Protein AF-A0AA36HPC9-F1 (afdb_monomer_lite)

Secondary structure (DSSP, 8-state):
-GGGTTHHHHHHHHHHHHHHHHHHHHHHHHHHHHHHHHHHHH-TT--S--SSSS--SHHHHHHHHHHHHHHHHT---TT-B-SS-B-SS--HHHHHHHHHHHHHHHHHHHHHHHHHHTT---TTBHHHHHHHHHHHHSHHHHHHHHHHHHHHHHHHHHHHHHHHHHS-HHHHHHHHHHHHHHTHHHHHHHHHHHHHTS-----SS---SHHHHH-BB---HHHHHHS-HHHHHHHHHHHHHHHHTT--HHHHHHBSSGGGHHHHHHHT---GGGTSTTTSSSS--------------------------PPP------------

Sequence (324 aa):
MIAFEWLPLWIFWFGYNSLITSMTTYLMLWYVEIDLENKALLFPGIGDSLPRRGVDNLGEYVFCLQNDVNVASWSLDLNFRGICVEFDNYNVLGVANYSCLLLCFVLVFGSMLAVLLSRGADLRTGKYLAGKWDFERNSFYRCLVILLLMSPLSCMACAAYVSGTTLRTRAFVDLLQAFLYYGADSTLVTIASAYALLPSWHPRFDYHTDAFQHLRFRRTWYDVFCSSSIAFYQQLEEAILLAQSGSWQALRELLEEPNQAEELVRACEISDSLSTASSSATESTDAEAEASGSEAAAAMVPRSGQPLLWPRSASQVDSVASSR

Foldseek 3Di:
DLVQLCVLVVLLLVLLLVQLLVLVLLVLVVVVVVCVVVCVPPDPDPDDPPDLPDQDDPVSLSVQSSVQSSVLLCDPDQQRDGSNDTHHRHSPNVVLSVVLVVLSVCLSVVLVVLQVVLVPPDPQFLSSVVSNLVSLPDPVNLVSLVVQLVSLVVSVVVSCVVCVVPDDPVSSVVSVVCCVVPSVVSSCSNNVSSVVSNDSDDQQWDSVDPLSRGFGWPADPVCVNVPNVVNVSVQCSVCLVCVVVVNNVSVLNGTPHSVSSVVVNVRGPRPCVVVPVVPPPPDDDDDDDDDDDDDDDDDDDDPDDDPPPDDPPPPPPPPPDDDD

Organism: NCBI:txid2562239

pLDDT: mean 79.35, std 18.67, range [36.25, 98.0]

Structure (mmCIF, N/CA/C/O backbone):
data_AF-A0AA36HPC9-F1
#
_entry.id   AF-A0AA36HPC9-F1
#
loop_
_atom_site.group_PDB
_atom_site.id
_atom_site.type_symbol
_atom_site.label_atom_id
_atom_site.label_alt_id
_atom_site.label_comp_id
_atom_site.label_asym_id
_atom_site.label_entity_id
_atom_site.label_seq_id
_atom_site.pdbx_PDB_ins_code
_atom_site.Cartn_x
_atom_site.Cartn_y
_atom_site.Cartn_z
_atom_site.occupancy
_atom_site.B_iso_or_equiv
_atom_site.auth_seq_id
_atom_site.auth_comp_id
_atom_site.auth_asym_id
_atom_site.auth_atom_id
_atom_site.pdbx_PDB_model_num
ATOM 1 N N . MET A 1 1 ? -16.481 -0.977 0.800 1.00 53.75 1 MET A N 1
ATOM 2 C CA . MET A 1 1 ? -16.347 -0.838 2.266 1.00 53.75 1 MET A CA 1
ATOM 3 C C . MET A 1 1 ? -14.964 -1.269 2.717 1.00 53.75 1 MET A C 1
ATOM 5 O O . MET A 1 1 ? -14.198 -0.410 3.110 1.00 53.75 1 MET A O 1
ATOM 9 N N . ILE A 1 2 ? -14.591 -2.535 2.510 1.00 60.19 2 ILE A N 1
ATOM 10 C CA . ILE A 1 2 ? -13.237 -3.034 2.786 1.00 60.19 2 ILE A CA 1
ATOM 11 C C . ILE A 1 2 ? -12.162 -2.367 1.891 1.00 60.19 2 ILE A C 1
ATOM 13 O O . ILE A 1 2 ? -11.039 -2.163 2.319 1.00 60.19 2 ILE A O 1
ATOM 17 N N . ALA A 1 3 ? -12.514 -1.946 0.671 1.00 62.38 3 ALA A N 1
ATOM 18 C CA . ALA A 1 3 ? -11.571 -1.397 -0.312 1.00 62.38 3 ALA A CA 1
ATOM 19 C C . ALA A 1 3 ? -10.719 -0.189 0.151 1.00 62.38 3 ALA A C 1
ATOM 21 O O . ALA A 1 3 ? -9.617 -0.024 -0.360 1.00 62.38 3 ALA A O 1
ATOM 22 N N . PHE A 1 4 ? -11.196 0.634 1.093 1.00 71.38 4 PHE A N 1
ATOM 23 C CA . PHE A 1 4 ? -10.501 1.862 1.517 1.00 71.38 4 PHE A CA 1
ATOM 24 C C . PHE A 1 4 ? -9.473 1.643 2.620 1.00 71.38 4 PHE A C 1
ATOM 26 O O . PHE A 1 4 ? -8.484 2.363 2.683 1.00 71.38 4 PHE A O 1
ATOM 33 N N . GLU A 1 5 ? -9.657 0.619 3.448 1.00 76.06 5 GLU A N 1
ATOM 34 C CA . GLU A 1 5 ? -8.609 0.178 4.371 1.00 76.06 5 GLU A CA 1
ATOM 35 C C . GLU A 1 5 ? -7.346 -0.241 3.607 1.00 76.06 5 GLU A C 1
ATOM 37 O O . GLU A 1 5 ? -6.224 -0.053 4.067 1.00 76.06 5 GLU A O 1
ATOM 42 N N . TRP A 1 6 ? -7.549 -0.709 2.376 1.00 82.44 6 TRP A N 1
ATOM 43 C CA . TRP A 1 6 ? -6.507 -1.068 1.427 1.00 82.44 6 TRP A CA 1
ATOM 44 C C . TRP A 1 6 ? -6.066 0.092 0.540 1.00 82.44 6 TRP A C 1
ATOM 46 O O . TRP A 1 6 ? -5.334 -0.144 -0.414 1.00 82.44 6 TRP A O 1
ATOM 56 N N . LEU A 1 7 ? -6.476 1.336 0.822 1.00 84.94 7 LEU A N 1
ATOM 57 C CA . LEU A 1 7 ? -6.038 2.503 0.051 1.00 84.94 7 LEU A CA 1
ATOM 58 C C . LEU A 1 7 ? -4.503 2.586 -0.047 1.00 84.94 7 LEU A C 1
ATOM 60 O O . LEU A 1 7 ? -4.027 2.786 -1.162 1.00 84.94 7 LEU A O 1
ATOM 64 N N . PRO A 1 8 ? -3.711 2.348 1.022 1.00 83.56 8 PRO A N 1
ATOM 65 C CA . PRO A 1 8 ? -2.256 2.298 0.894 1.00 83.56 8 PRO A CA 1
ATOM 66 C C . PRO A 1 8 ? -1.772 1.210 -0.072 1.00 83.56 8 PRO A C 1
ATOM 68 O O . PRO A 1 8 ? -0.835 1.454 -0.820 1.00 83.56 8 PRO A O 1
ATOM 71 N N . LEU A 1 9 ? -2.425 0.040 -0.121 1.00 85.25 9 LEU A N 1
ATOM 72 C CA . LEU A 1 9 ? -2.091 -1.019 -1.084 1.00 85.25 9 LEU A CA 1
ATOM 73 C C . LEU A 1 9 ? -2.472 -0.641 -2.517 1.00 85.25 9 LEU A C 1
ATOM 75 O O . LEU A 1 9 ? -1.715 -0.934 -3.436 1.00 85.25 9 LEU A O 1
ATOM 79 N N . TRP A 1 10 ? -3.606 0.033 -2.722 1.00 87.50 10 TRP A N 1
ATOM 80 C CA . TRP A 1 10 ? -3.991 0.543 -4.040 1.00 87.50 10 TRP A CA 1
ATOM 81 C C . TRP A 1 10 ? -3.021 1.617 -4.528 1.00 87.50 10 TRP A C 1
ATOM 83 O O . TRP A 1 10 ? -2.526 1.515 -5.647 1.00 87.50 10 TRP A O 1
ATOM 93 N N . ILE A 1 11 ? -2.709 2.611 -3.688 1.00 88.88 11 ILE A N 1
ATOM 94 C CA . ILE A 1 11 ? -1.734 3.666 -4.003 1.00 88.88 11 ILE A CA 1
ATOM 95 C C . ILE A 1 11 ? -0.362 3.045 -4.275 1.00 88.88 11 ILE A C 1
ATOM 97 O O . ILE A 1 11 ? 0.273 3.392 -5.270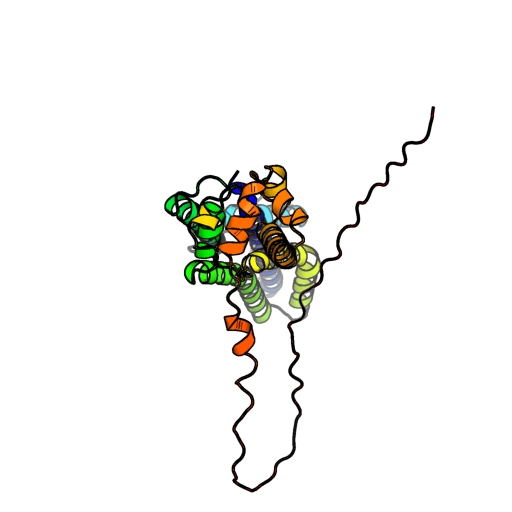 1.00 88.88 11 ILE A O 1
ATOM 101 N N . PHE A 1 12 ? 0.063 2.092 -3.441 1.00 92.25 12 PHE A N 1
ATOM 102 C CA . PHE A 1 12 ? 1.289 1.331 -3.653 1.00 92.25 12 PHE A CA 1
ATOM 103 C C . PHE A 1 12 ? 1.288 0.645 -5.020 1.00 92.25 12 PHE A C 1
ATOM 105 O O . PHE A 1 12 ? 2.236 0.802 -5.778 1.00 92.25 12 PHE A O 1
ATOM 112 N N . TRP A 1 13 ? 0.230 -0.093 -5.352 1.00 90.19 13 TRP A N 1
ATOM 113 C CA . TRP A 1 13 ? 0.172 -0.870 -6.584 1.00 90.19 13 TRP A CA 1
ATOM 114 C C . TRP A 1 13 ? 0.146 0.023 -7.835 1.00 90.19 13 TRP A C 1
ATOM 116 O O . TRP A 1 13 ? 0.901 -0.223 -8.777 1.00 90.19 13 TRP A O 1
ATOM 126 N N . PHE A 1 14 ? -0.640 1.106 -7.830 1.00 89.38 14 PHE A N 1
ATOM 127 C CA . PHE A 1 14 ? -0.629 2.093 -8.916 1.00 89.38 14 PHE A CA 1
ATOM 128 C C . PHE A 1 14 ? 0.743 2.760 -9.066 1.00 89.38 14 PHE A C 1
ATOM 130 O O . PHE A 1 14 ? 1.248 2.881 -10.184 1.00 89.38 14 PHE A O 1
ATOM 137 N N . GLY A 1 15 ? 1.366 3.151 -7.950 1.00 88.12 15 GLY A N 1
ATOM 138 C CA . GLY A 1 15 ? 2.711 3.719 -7.939 1.00 88.12 15 GLY A CA 1
ATOM 139 C C . GLY A 1 15 ? 3.764 2.736 -8.456 1.00 88.12 15 GLY A C 1
ATOM 140 O O . GLY A 1 15 ? 4.596 3.110 -9.279 1.00 88.12 15 GLY A O 1
ATOM 141 N N . TYR A 1 16 ? 3.680 1.465 -8.058 1.00 89.75 16 TYR A N 1
ATOM 142 C CA . TYR A 1 16 ? 4.574 0.400 -8.507 1.00 89.75 16 TYR A CA 1
ATOM 143 C C . TYR A 1 16 ? 4.442 0.140 -10.011 1.00 89.75 16 TYR A C 1
ATOM 145 O O . TYR A 1 16 ? 5.453 0.050 -10.707 1.00 89.75 16 TYR A O 1
ATOM 153 N N . ASN A 1 17 ? 3.214 0.069 -10.535 1.00 88.69 17 ASN A N 1
ATOM 154 C CA . ASN A 1 17 ? 2.990 -0.110 -11.970 1.00 88.69 17 ASN A CA 1
ATOM 155 C C . ASN A 1 17 ? 3.496 1.098 -12.783 1.00 88.69 17 ASN A C 1
ATOM 157 O O . ASN A 1 17 ? 4.118 0.927 -13.833 1.00 88.69 17 ASN A O 1
ATOM 161 N N . SER A 1 18 ? 3.287 2.321 -12.281 1.00 88.38 18 SER A N 1
ATOM 162 C CA . SER A 1 18 ? 3.854 3.537 -12.881 1.00 88.38 18 SER A CA 1
ATOM 163 C C . SER A 1 18 ? 5.388 3.493 -12.891 1.00 88.38 18 SER A C 1
ATOM 165 O O . SER A 1 18 ? 6.018 3.738 -13.925 1.00 88.38 18 SER A O 1
ATOM 167 N N . LEU A 1 19 ? 5.993 3.101 -11.763 1.00 87.06 19 LEU A N 1
ATOM 168 C CA . LEU A 1 19 ? 7.440 2.978 -11.596 1.00 87.06 19 LEU A CA 1
ATOM 169 C C . LEU A 1 19 ? 8.042 1.968 -12.575 1.00 87.06 19 LEU A C 1
ATOM 171 O O . LEU A 1 19 ? 8.999 2.299 -13.276 1.00 87.06 19 LEU A O 1
ATOM 175 N N . ILE A 1 20 ? 7.493 0.752 -12.638 1.00 88.12 20 ILE A N 1
ATOM 176 C CA . ILE A 1 20 ? 8.047 -0.311 -13.482 1.00 88.12 20 ILE A CA 1
ATOM 177 C C . ILE A 1 20 ? 7.906 0.036 -14.969 1.00 88.12 20 ILE A C 1
ATOM 179 O O . ILE A 1 20 ? 8.868 -0.094 -15.722 1.00 88.12 20 ILE A O 1
ATOM 183 N N . THR A 1 21 ? 6.755 0.584 -15.374 1.00 86.69 21 THR A N 1
ATOM 184 C CA . THR A 1 21 ? 6.498 1.010 -16.758 1.00 86.69 21 THR A CA 1
ATOM 185 C C . THR A 1 21 ? 7.449 2.132 -17.168 1.00 86.69 21 THR A C 1
ATOM 187 O O . THR A 1 21 ? 8.070 2.060 -18.231 1.00 86.69 21 THR A O 1
ATOM 190 N N . SER A 1 22 ? 7.624 3.142 -16.311 1.00 86.06 22 SER A N 1
ATOM 191 C CA . SER A 1 22 ? 8.524 4.269 -16.578 1.00 86.06 22 SER A CA 1
ATOM 192 C C . SER A 1 22 ? 9.976 3.806 -16.671 1.00 86.06 22 SER A C 1
ATOM 194 O O . SER A 1 22 ? 10.638 4.079 -17.670 1.00 86.06 22 SER A O 1
ATOM 196 N N . MET A 1 23 ? 10.461 3.041 -15.686 1.00 83.44 23 MET A N 1
ATOM 197 C CA . MET A 1 23 ? 11.838 2.531 -15.673 1.00 83.44 23 MET A CA 1
ATOM 198 C C . MET A 1 23 ? 12.150 1.667 -16.894 1.00 83.44 23 MET A C 1
ATOM 200 O O . MET A 1 23 ? 13.192 1.846 -17.523 1.00 83.44 23 MET A O 1
ATOM 204 N N . THR A 1 24 ? 11.250 0.756 -17.267 1.00 85.31 24 THR A N 1
ATOM 205 C CA . THR A 1 24 ? 11.452 -0.098 -18.442 1.00 85.31 24 THR A CA 1
ATOM 206 C C . THR A 1 24 ? 11.401 0.696 -19.739 1.00 85.31 24 THR A C 1
ATOM 208 O O . THR A 1 24 ? 12.229 0.454 -20.613 1.00 85.31 24 THR A O 1
ATOM 211 N N . THR A 1 25 ? 10.505 1.680 -19.852 1.00 84.56 25 THR A N 1
ATOM 212 C CA . THR A 1 25 ? 10.482 2.597 -21.002 1.00 84.56 25 THR A CA 1
ATOM 213 C C . THR A 1 25 ? 11.820 3.325 -21.135 1.00 84.56 25 THR A C 1
ATOM 215 O O . THR A 1 25 ? 12.393 3.337 -22.221 1.00 84.56 25 THR A O 1
ATOM 218 N N . TYR A 1 26 ? 12.357 3.883 -20.043 1.00 80.94 26 TYR A N 1
ATOM 219 C CA . TYR A 1 26 ? 13.646 4.582 -20.068 1.00 80.94 26 TYR A CA 1
ATOM 220 C C . TYR A 1 26 ? 14.806 3.661 -20.450 1.00 80.94 26 TYR A C 1
ATOM 222 O O . TYR A 1 26 ? 15.613 4.028 -21.303 1.00 80.94 26 TYR A O 1
ATOM 230 N N . LEU A 1 27 ? 14.868 2.455 -19.877 1.00 78.25 27 LEU A N 1
ATOM 231 C CA . LEU A 1 27 ? 15.878 1.461 -20.249 1.00 78.25 27 LEU A CA 1
ATOM 232 C C . LEU A 1 27 ? 15.782 1.103 -21.740 1.00 78.25 27 LEU A C 1
ATOM 234 O O . LEU A 1 27 ? 16.804 1.043 -22.416 1.00 78.25 27 LEU A O 1
ATOM 238 N N . MET A 1 28 ? 14.571 0.913 -22.271 1.00 79.75 28 MET A N 1
ATOM 239 C CA . MET A 1 28 ? 14.352 0.556 -23.677 1.00 79.75 28 MET A CA 1
ATOM 240 C C . MET A 1 28 ? 14.681 1.695 -24.649 1.00 79.75 28 MET A C 1
ATOM 242 O O . MET A 1 28 ? 15.358 1.447 -25.646 1.00 79.75 28 MET A O 1
ATOM 246 N N . LEU A 1 29 ? 14.264 2.938 -24.360 1.00 75.44 29 LEU A N 1
ATOM 247 C CA . LEU A 1 29 ? 14.664 4.115 -25.151 1.00 75.44 29 LEU A CA 1
ATOM 248 C C . LEU A 1 29 ? 16.185 4.200 -25.252 1.00 75.44 29 LEU A C 1
ATOM 250 O O . LEU A 1 29 ? 16.728 4.459 -26.323 1.00 75.44 29 LEU A O 1
ATOM 254 N N . TRP A 1 30 ? 16.859 3.914 -24.142 1.00 69.31 30 TRP A N 1
ATOM 255 C CA . TRP A 1 30 ? 18.301 3.979 -24.085 1.00 69.31 30 TRP A CA 1
ATOM 256 C C . TRP A 1 30 ? 18.991 2.844 -24.858 1.00 69.31 30 TRP A C 1
ATOM 258 O O . TRP A 1 30 ? 19.930 3.086 -25.618 1.00 69.31 30 TRP A O 1
ATOM 268 N N . TYR A 1 31 ? 18.536 1.596 -24.700 1.00 68.50 31 TYR A N 1
ATOM 269 C CA . TYR A 1 31 ? 19.085 0.463 -25.457 1.00 68.50 31 TYR A CA 1
ATOM 270 C C . TYR A 1 31 ? 19.019 0.700 -26.971 1.00 68.50 31 TYR A C 1
ATOM 272 O O . TYR A 1 31 ? 19.945 0.330 -27.694 1.00 68.50 31 TYR A O 1
ATOM 280 N N . VAL A 1 32 ? 17.957 1.359 -27.436 1.00 67.81 32 VAL A N 1
ATOM 281 C CA . VAL A 1 32 ? 17.774 1.726 -28.845 1.00 67.81 32 VAL A CA 1
ATOM 282 C C . VAL A 1 32 ? 18.792 2.785 -29.283 1.00 67.81 32 VAL A C 1
ATOM 284 O O . VAL A 1 32 ? 19.351 2.669 -30.371 1.00 67.81 32 VAL A O 1
ATOM 287 N N . GLU A 1 33 ? 19.101 3.772 -28.439 1.00 60.53 33 GLU A N 1
ATOM 288 C CA . GLU A 1 33 ? 20.122 4.791 -28.726 1.00 60.53 33 GLU A CA 1
ATOM 289 C C . GLU A 1 33 ? 21.540 4.194 -28.825 1.00 60.53 33 GLU A C 1
ATOM 291 O O . GLU A 1 33 ? 22.271 4.507 -29.768 1.00 60.53 33 GLU A O 1
ATOM 296 N N . ILE A 1 34 ? 21.908 3.260 -27.932 1.00 54.81 34 ILE A N 1
ATOM 297 C CA . ILE A 1 34 ? 23.197 2.534 -28.006 1.00 54.81 34 ILE A CA 1
ATOM 298 C C . ILE A 1 34 ? 23.326 1.770 -29.327 1.00 54.81 34 ILE A C 1
ATOM 300 O O . ILE A 1 34 ? 24.401 1.746 -29.936 1.00 54.81 34 ILE A O 1
ATOM 304 N N . ASP A 1 35 ? 22.255 1.099 -29.750 1.00 55.91 35 ASP A N 1
ATOM 305 C CA . ASP A 1 35 ? 22.266 0.298 -30.972 1.00 55.91 35 ASP A C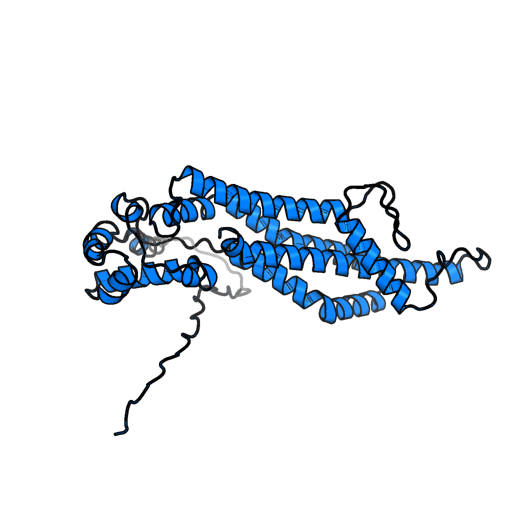A 1
ATOM 306 C C . ASP A 1 35 ? 22.362 1.195 -32.218 1.00 55.91 35 ASP A C 1
ATOM 308 O O . ASP A 1 35 ? 23.062 0.852 -33.168 1.00 55.91 35 ASP A O 1
ATOM 312 N N . LEU A 1 36 ? 21.766 2.391 -32.192 1.00 54.81 36 LEU A N 1
ATOM 313 C CA . LEU A 1 36 ? 21.902 3.386 -33.262 1.00 54.81 36 LEU A CA 1
ATOM 314 C C . LEU A 1 36 ? 23.324 3.971 -33.350 1.00 54.81 36 LEU A C 1
ATOM 316 O O . LEU A 1 36 ? 23.871 4.045 -34.454 1.00 54.81 36 LEU A O 1
ATOM 320 N N . GLU A 1 37 ? 23.959 4.323 -32.223 1.00 53.16 37 GLU A N 1
ATOM 321 C CA . GLU A 1 37 ? 25.353 4.808 -32.218 1.00 53.16 37 GLU A CA 1
ATOM 322 C C . GLU A 1 37 ? 26.342 3.734 -32.707 1.00 53.16 37 GLU A C 1
ATOM 324 O O . GLU A 1 37 ? 27.260 4.034 -33.476 1.00 53.16 37 GLU A O 1
ATOM 329 N N . ASN A 1 38 ? 26.160 2.473 -32.299 1.00 51.16 38 ASN A N 1
ATOM 330 C CA . ASN A 1 38 ? 27.069 1.386 -32.678 1.00 51.16 38 ASN A CA 1
ATOM 331 C C . ASN A 1 38 ? 26.811 0.846 -34.095 1.00 51.16 38 ASN A C 1
ATOM 333 O O . ASN A 1 38 ? 27.769 0.504 -34.798 1.00 51.16 38 ASN A O 1
ATOM 337 N N . LYS A 1 39 ? 25.557 0.810 -34.568 1.00 44.00 39 LYS A N 1
ATOM 338 C CA . LYS A 1 39 ? 25.245 0.419 -35.956 1.00 44.00 39 LYS A CA 1
ATOM 339 C C . LYS A 1 39 ? 25.752 1.433 -36.977 1.00 44.00 39 LYS A C 1
ATOM 341 O O . LYS A 1 39 ? 26.187 1.014 -38.049 1.00 44.00 39 LYS A O 1
ATOM 346 N N . ALA A 1 40 ? 25.799 2.723 -36.634 1.00 46.88 40 ALA A N 1
ATOM 347 C CA . ALA A 1 40 ? 26.360 3.758 -37.506 1.00 46.88 40 ALA A CA 1
ATOM 348 C C . ALA A 1 40 ? 27.870 3.584 -37.778 1.00 46.88 40 ALA A C 1
ATOM 350 O O . ALA A 1 40 ? 28.368 4.055 -38.800 1.00 46.88 40 ALA A O 1
ATOM 351 N N . LEU A 1 41 ? 28.598 2.887 -36.898 1.00 43.28 41 LEU A N 1
ATOM 352 C CA . LEU A 1 41 ? 30.047 2.681 -37.009 1.00 43.28 41 LEU A CA 1
ATOM 353 C C . LEU A 1 41 ? 30.451 1.300 -37.544 1.00 43.28 41 LEU A C 1
ATOM 355 O O . LEU A 1 41 ? 31.526 1.178 -38.129 1.00 43.28 41 LEU A O 1
ATOM 359 N N . LEU A 1 42 ? 29.621 0.266 -37.368 1.00 36.97 42 LEU A N 1
ATOM 360 C CA . LEU A 1 42 ? 29.981 -1.116 -37.720 1.00 36.97 42 LEU A CA 1
ATOM 361 C C . LEU A 1 42 ? 29.352 -1.638 -39.018 1.00 36.97 42 LEU A C 1
ATOM 363 O O . LEU A 1 42 ? 29.880 -2.595 -39.582 1.00 36.97 42 LEU A O 1
ATOM 367 N N . PHE A 1 43 ? 28.285 -1.018 -39.535 1.00 36.25 43 PHE A N 1
ATOM 368 C CA . PHE A 1 43 ? 27.616 -1.502 -40.747 1.00 36.25 43 PHE A CA 1
ATOM 369 C C . PHE A 1 43 ? 27.133 -0.364 -41.662 1.00 36.25 43 PHE A C 1
ATOM 371 O O . PHE A 1 43 ? 25.936 -0.068 -41.701 1.00 36.25 43 PHE A O 1
ATOM 378 N N . PRO A 1 44 ? 28.025 0.245 -42.467 1.00 41.09 44 PRO A N 1
ATOM 379 C CA . PRO A 1 44 ? 27.622 1.147 -43.540 1.00 41.09 44 PRO A CA 1
ATOM 380 C C . PRO A 1 44 ? 26.969 0.322 -44.663 1.00 41.09 44 PRO A C 1
ATOM 382 O O . PRO A 1 44 ? 27.630 -0.067 -45.622 1.00 41.09 44 PRO A O 1
ATOM 385 N N . GLY A 1 45 ? 25.685 -0.022 -44.519 1.00 41.94 45 GLY A N 1
ATOM 386 C CA . GLY A 1 45 ? 24.933 -0.735 -45.560 1.00 41.94 45 GLY A CA 1
ATOM 387 C C . GLY A 1 45 ? 23.918 -1.788 -45.108 1.00 41.94 45 GLY A C 1
ATOM 388 O O . GLY A 1 45 ? 23.350 -2.450 -45.974 1.00 41.94 45 GLY A O 1
ATOM 389 N N . ILE A 1 46 ? 23.647 -1.965 -43.809 1.00 40.88 46 ILE A N 1
ATOM 390 C CA . ILE A 1 46 ? 22.470 -2.749 -43.392 1.00 40.88 46 ILE A CA 1
ATOM 391 C C . ILE A 1 46 ? 21.249 -1.829 -43.470 1.00 40.88 46 ILE A C 1
ATOM 393 O O . ILE A 1 46 ? 21.100 -0.906 -42.674 1.00 40.88 46 ILE A O 1
ATOM 397 N N . GLY A 1 47 ? 20.448 -2.051 -44.511 1.00 42.28 47 GLY A N 1
ATOM 398 C CA . GLY A 1 47 ? 19.375 -1.173 -44.952 1.00 42.28 47 GLY A CA 1
ATOM 399 C C . GLY A 1 47 ? 18.115 -1.156 -44.087 1.00 42.28 47 GLY A C 1
ATOM 400 O O . GLY A 1 47 ? 17.810 -2.108 -43.374 1.00 42.28 47 GLY A O 1
ATOM 401 N N . ASP A 1 48 ? 17.401 -0.037 -44.215 1.00 44.69 48 ASP A N 1
ATOM 402 C CA . ASP A 1 48 ? 15.950 0.179 -44.352 1.00 44.69 48 ASP A CA 1
ATOM 403 C C . ASP A 1 48 ? 14.935 -0.561 -43.464 1.00 44.69 48 ASP A C 1
ATOM 405 O O . ASP A 1 48 ? 13.733 -0.355 -43.623 1.00 44.69 48 ASP A O 1
ATOM 409 N N . SER A 1 49 ? 15.342 -1.362 -42.482 1.00 46.16 49 SER A N 1
ATOM 410 C CA . SER A 1 49 ? 14.409 -1.955 -41.517 1.00 46.16 49 SER A CA 1
ATOM 411 C C . SER A 1 49 ? 14.339 -1.173 -40.204 1.00 46.16 49 SER A C 1
ATOM 413 O O . SER A 1 49 ? 14.271 -1.771 -39.132 1.00 46.16 49 SER A O 1
ATOM 415 N N . LEU A 1 50 ? 14.344 0.157 -40.288 1.00 46.81 50 LEU A N 1
ATOM 416 C CA . LEU A 1 50 ? 13.782 1.069 -39.288 1.00 46.81 50 LEU A CA 1
ATOM 417 C C . LEU A 1 50 ? 13.156 2.248 -40.056 1.00 46.81 50 LEU A C 1
ATOM 419 O O . LEU A 1 50 ? 13.846 2.817 -40.900 1.00 46.81 50 LEU A O 1
ATOM 423 N N . PRO A 1 51 ? 11.882 2.617 -39.820 1.00 47.22 51 PRO A N 1
ATOM 424 C CA . PRO A 1 51 ? 11.023 2.252 -38.695 1.00 47.22 51 PRO A CA 1
ATOM 425 C C . PRO A 1 51 ? 10.039 1.113 -39.027 1.00 47.22 51 PRO A C 1
ATOM 427 O O . PRO A 1 51 ? 9.598 0.943 -40.166 1.00 47.22 51 PRO A O 1
ATOM 430 N N . ARG A 1 52 ? 9.625 0.346 -38.008 1.00 55.81 52 ARG A N 1
ATOM 431 C CA . ARG A 1 52 ? 8.401 -0.470 -38.084 1.00 55.81 52 ARG A CA 1
ATOM 432 C C . ARG A 1 52 ? 7.226 0.495 -38.345 1.00 55.81 52 ARG A C 1
ATOM 434 O O . ARG A 1 52 ? 6.799 1.184 -37.435 1.00 55.81 52 ARG A O 1
ATOM 441 N N . ARG A 1 53 ? 6.816 0.599 -39.619 1.00 54.88 53 ARG A N 1
ATOM 442 C CA . ARG A 1 53 ? 5.689 1.362 -40.212 1.00 54.88 53 ARG A CA 1
ATOM 443 C C . ARG A 1 53 ? 4.984 2.389 -39.300 1.00 54.88 53 ARG A C 1
ATOM 445 O O . ARG A 1 53 ? 4.162 2.002 -38.478 1.00 54.88 53 ARG A O 1
ATOM 452 N N . GLY A 1 54 ? 5.157 3.680 -39.605 1.00 59.69 54 GLY A N 1
ATOM 453 C CA . GLY A 1 54 ? 4.217 4.742 -39.206 1.00 59.69 54 GLY A CA 1
ATOM 454 C C . GLY A 1 54 ? 4.572 5.541 -37.952 1.00 59.69 54 GLY A C 1
ATOM 455 O O . GLY A 1 54 ? 3.664 6.062 -37.315 1.00 59.69 54 GLY A O 1
ATOM 456 N N . VAL A 1 55 ? 5.855 5.618 -37.590 1.00 61.12 55 VAL A N 1
ATOM 457 C CA . VAL A 1 55 ? 6.351 6.481 -36.510 1.00 61.12 55 VAL A CA 1
ATOM 458 C C . VAL A 1 55 ? 7.332 7.471 -37.124 1.00 61.12 55 VAL A C 1
ATOM 460 O O . VAL A 1 55 ? 8.460 7.094 -37.451 1.00 61.12 55 VAL A O 1
ATOM 463 N N . ASP A 1 56 ? 6.891 8.713 -37.303 1.00 70.31 56 ASP A N 1
ATOM 464 C CA . ASP A 1 56 ? 7.640 9.729 -38.053 1.00 70.31 56 ASP A CA 1
ATOM 465 C C . ASP A 1 56 ? 8.391 10.695 -37.118 1.00 70.31 56 ASP A C 1
ATOM 467 O O . ASP A 1 56 ? 9.355 11.342 -37.527 1.00 70.31 56 ASP A O 1
ATOM 471 N N . ASN A 1 57 ? 7.991 10.762 -35.840 1.00 78.12 57 ASN A N 1
ATOM 472 C CA . ASN A 1 57 ? 8.554 11.677 -34.843 1.00 78.12 57 ASN A CA 1
ATOM 473 C C . ASN A 1 57 ? 8.986 10.963 -33.548 1.00 78.12 57 ASN A C 1
ATOM 475 O O . ASN A 1 57 ? 8.357 10.002 -33.107 1.00 78.12 57 ASN A O 1
ATOM 479 N N . LEU A 1 58 ? 10.005 11.500 -32.859 1.00 72.88 58 LEU A N 1
ATOM 480 C CA . LEU A 1 58 ? 10.495 10.971 -31.570 1.00 72.88 58 LEU A CA 1
ATOM 481 C C . LEU A 1 58 ? 9.379 10.859 -30.517 1.00 72.88 58 LEU A C 1
ATOM 483 O O . LEU A 1 58 ? 9.335 9.894 -29.761 1.00 72.88 58 LEU A O 1
ATOM 487 N N . GLY A 1 59 ? 8.455 11.823 -30.485 1.00 77.62 59 GLY A N 1
ATOM 488 C CA . GLY A 1 59 ? 7.315 11.789 -29.567 1.00 77.62 59 GLY A CA 1
ATOM 489 C C . GLY A 1 59 ? 6.370 10.611 -29.822 1.00 77.62 59 GLY A C 1
ATOM 490 O O . GLY A 1 59 ? 5.930 9.968 -28.873 1.00 77.62 59 GLY A O 1
ATOM 491 N N . GLU A 1 60 ? 6.106 10.283 -31.090 1.00 79.62 60 GLU A N 1
ATOM 492 C CA . GLU A 1 60 ? 5.285 9.123 -31.469 1.00 79.62 60 GLU A CA 1
ATOM 493 C C . GLU A 1 60 ? 5.978 7.814 -31.092 1.00 79.62 60 GLU A C 1
ATOM 495 O O . GLU A 1 60 ? 5.325 6.884 -30.619 1.00 79.62 60 GLU A O 1
ATOM 500 N N . TYR A 1 61 ? 7.307 7.761 -31.226 1.00 80.56 61 TYR A N 1
ATOM 501 C CA . TYR A 1 61 ? 8.092 6.600 -30.820 1.00 80.56 61 TYR A CA 1
ATOM 502 C C . TYR A 1 61 ? 8.037 6.373 -29.310 1.00 80.56 61 TYR A C 1
ATOM 504 O O . TYR A 1 61 ? 7.729 5.269 -28.864 1.00 80.56 61 TYR A O 1
ATOM 512 N N . VAL A 1 62 ? 8.277 7.425 -28.519 1.00 83.19 62 VAL A N 1
ATOM 513 C CA . VAL A 1 62 ? 8.202 7.361 -27.051 1.00 83.19 62 VAL A CA 1
ATOM 514 C C . VAL A 1 62 ? 6.805 6.935 -26.606 1.00 83.19 62 VAL A C 1
ATOM 516 O O . VAL A 1 62 ? 6.684 6.059 -25.753 1.00 83.19 62 VAL A O 1
ATOM 519 N N . PHE A 1 63 ? 5.757 7.496 -27.213 1.00 87.19 63 PHE A N 1
ATOM 520 C CA . PHE A 1 63 ? 4.378 7.125 -26.903 1.00 87.19 63 PHE A CA 1
ATOM 521 C C . PHE A 1 63 ? 4.076 5.661 -27.256 1.00 87.19 63 PHE A C 1
ATOM 523 O O . PHE A 1 63 ? 3.510 4.938 -26.437 1.00 87.19 63 PHE A O 1
ATOM 530 N N . CYS A 1 64 ? 4.485 5.201 -28.442 1.00 90.06 64 CYS A N 1
ATOM 531 C CA . CYS A 1 64 ? 4.323 3.808 -28.863 1.00 90.06 64 CYS A CA 1
ATOM 532 C C . CYS A 1 64 ? 5.039 2.846 -27.909 1.00 90.06 64 CYS A C 1
ATOM 534 O O . CYS A 1 64 ? 4.456 1.858 -27.466 1.00 90.06 64 CYS A O 1
ATOM 536 N N . LEU A 1 65 ? 6.278 3.173 -27.537 1.00 88.25 65 LEU A N 1
ATOM 537 C CA . LEU A 1 65 ? 7.062 2.391 -26.594 1.00 88.25 65 LEU A CA 1
ATOM 538 C C . LEU A 1 65 ? 6.389 2.337 -25.216 1.00 88.25 65 LEU A C 1
ATOM 540 O O . LEU A 1 65 ? 6.214 1.250 -24.677 1.00 88.25 65 LEU A O 1
ATOM 544 N N . GLN A 1 66 ? 5.964 3.478 -24.666 1.00 89.69 66 GLN A N 1
ATOM 545 C CA . GLN A 1 66 ? 5.252 3.536 -23.383 1.00 89.69 66 GLN A CA 1
ATOM 546 C C . GLN A 1 66 ? 3.970 2.704 -23.404 1.00 89.69 66 GLN A C 1
ATOM 548 O O . GLN A 1 66 ? 3.697 1.966 -22.457 1.00 89.69 66 GLN A O 1
ATOM 553 N N . ASN A 1 67 ? 3.193 2.806 -24.485 1.00 93.56 67 ASN A N 1
ATOM 554 C CA . ASN A 1 67 ? 1.964 2.045 -24.641 1.00 93.56 67 ASN A CA 1
ATOM 555 C C . ASN A 1 67 ? 2.245 0.539 -24.688 1.00 93.56 67 ASN A C 1
ATOM 557 O O . ASN A 1 67 ? 1.624 -0.212 -23.942 1.00 93.56 67 ASN A O 1
ATOM 561 N N . ASP A 1 68 ? 3.204 0.097 -25.500 1.00 93.69 68 ASP A N 1
ATOM 562 C CA . ASP A 1 68 ? 3.538 -1.322 -25.626 1.00 93.69 68 ASP A CA 1
ATOM 563 C C . ASP A 1 68 ? 4.167 -1.896 -24.354 1.00 93.69 68 ASP A C 1
ATOM 565 O O . ASP A 1 68 ? 3.827 -3.011 -23.971 1.00 93.69 68 ASP A O 1
ATOM 569 N N . VAL A 1 69 ? 5.031 -1.141 -23.664 1.00 91.81 69 VAL A N 1
ATOM 570 C CA . VAL A 1 69 ? 5.580 -1.524 -22.350 1.00 91.81 69 VAL A CA 1
ATOM 571 C C . VAL A 1 69 ? 4.452 -1.661 -21.329 1.00 91.81 69 VAL A C 1
ATOM 573 O O . VAL A 1 69 ? 4.408 -2.649 -20.599 1.00 91.81 69 VAL A O 1
ATOM 576 N N . ASN A 1 70 ? 3.509 -0.718 -21.297 1.00 93.00 70 ASN A N 1
ATOM 577 C CA . ASN A 1 70 ? 2.345 -0.822 -20.423 1.00 93.00 70 ASN A CA 1
ATOM 578 C C . ASN A 1 70 ? 1.489 -2.047 -20.788 1.00 93.00 70 ASN A C 1
ATOM 580 O O . ASN A 1 70 ? 1.154 -2.834 -19.917 1.00 93.00 70 ASN A O 1
ATOM 584 N N . VAL A 1 71 ? 1.175 -2.290 -22.062 1.00 94.38 71 VAL A N 1
ATOM 585 C CA . VAL A 1 71 ? 0.412 -3.491 -22.457 1.00 94.38 71 VAL A CA 1
ATOM 586 C C . VAL A 1 71 ? 1.176 -4.775 -22.105 1.00 94.38 71 VAL A C 1
ATOM 588 O O . VAL A 1 71 ? 0.573 -5.730 -21.614 1.00 94.38 71 VAL A O 1
ATOM 591 N N . ALA A 1 72 ? 2.499 -4.797 -22.283 1.00 92.06 72 ALA A N 1
ATOM 592 C CA . ALA A 1 72 ? 3.343 -5.925 -21.907 1.00 92.06 72 ALA A CA 1
ATOM 593 C C . ALA A 1 72 ? 3.331 -6.186 -20.394 1.00 92.06 72 ALA A C 1
ATOM 595 O O . ALA A 1 72 ? 3.304 -7.349 -19.990 1.00 92.06 72 ALA A O 1
ATOM 596 N N . SER A 1 73 ? 3.296 -5.145 -19.550 1.00 92.25 73 SER A N 1
ATOM 597 C CA . SER A 1 73 ? 3.213 -5.305 -18.087 1.00 92.25 73 SER A CA 1
ATOM 598 C C . SER A 1 73 ? 1.899 -5.955 -17.640 1.00 92.25 73 SER A C 1
ATOM 600 O O . SER A 1 73 ? 1.836 -6.572 -16.574 1.00 92.25 73 SER A O 1
ATOM 602 N N . TRP A 1 74 ? 0.866 -5.867 -18.476 1.00 92.38 74 TRP A N 1
ATOM 603 C CA . TRP A 1 74 ? -0.446 -6.485 -18.292 1.00 92.38 74 TRP A CA 1
ATOM 604 C C . TRP A 1 74 ? -0.634 -7.797 -19.059 1.00 92.38 74 TRP A C 1
ATOM 606 O O . TRP A 1 74 ? -1.718 -8.378 -19.020 1.00 92.38 74 TRP A O 1
ATOM 616 N N . SER A 1 75 ? 0.391 -8.273 -19.763 1.00 93.56 75 SER A N 1
ATOM 617 C CA . SER A 1 75 ? 0.326 -9.512 -20.532 1.00 93.56 75 SER A CA 1
ATOM 618 C C . SER A 1 75 ? 0.978 -10.669 -19.776 1.00 93.56 75 SER A C 1
ATOM 620 O O . SER A 1 75 ? 2.077 -10.540 -19.240 1.00 93.56 75 SER A O 1
ATOM 622 N N . LEU A 1 76 ? 0.314 -11.829 -19.775 1.00 91.06 76 LEU A N 1
ATOM 623 C CA . LEU A 1 76 ? 0.901 -13.108 -19.349 1.00 91.06 76 LEU A CA 1
ATOM 624 C C . LEU A 1 76 ? 1.622 -13.834 -20.495 1.00 91.06 76 LEU A C 1
ATOM 626 O O . LEU A 1 76 ? 2.202 -14.897 -20.275 1.00 91.06 76 LEU A O 1
ATOM 630 N N . ASP A 1 77 ? 1.575 -13.288 -21.713 1.00 92.88 77 ASP A N 1
ATOM 631 C CA . ASP A 1 77 ? 2.305 -13.851 -22.841 1.00 92.88 77 ASP A CA 1
ATOM 632 C C . ASP A 1 77 ? 3.809 -13.627 -22.645 1.00 92.88 77 ASP A C 1
ATOM 634 O O . ASP A 1 77 ? 4.284 -12.490 -22.552 1.00 92.88 77 ASP A O 1
ATOM 638 N N . LEU A 1 78 ? 4.552 -14.733 -22.567 1.00 89.56 78 LEU A N 1
ATOM 639 C CA . LEU A 1 78 ? 6.010 -14.720 -22.473 1.00 89.56 78 LEU A CA 1
ATOM 640 C C . LEU A 1 78 ? 6.661 -14.266 -23.785 1.00 89.56 78 LEU A C 1
ATOM 642 O O . LEU A 1 78 ? 7.797 -13.799 -23.748 1.00 89.56 78 LEU A O 1
ATOM 646 N N . ASN A 1 79 ? 5.943 -14.388 -24.906 1.00 93.12 79 ASN A N 1
ATOM 647 C CA . ASN A 1 79 ? 6.375 -14.009 -26.250 1.00 93.12 79 ASN A CA 1
ATOM 648 C C . ASN A 1 79 ? 5.620 -12.763 -26.745 1.00 93.12 79 ASN A C 1
ATOM 650 O O . ASN A 1 79 ? 5.055 -12.753 -27.841 1.00 93.12 79 ASN A O 1
ATOM 654 N N . PHE A 1 80 ? 5.541 -11.725 -25.910 1.00 91.38 80 PHE A N 1
ATOM 655 C CA . PHE A 1 80 ? 4.781 -10.519 -26.227 1.00 91.38 80 PHE A CA 1
ATOM 656 C C . PHE A 1 80 ? 5.336 -9.805 -27.470 1.00 91.38 80 PHE A C 1
ATOM 658 O O . PHE A 1 80 ? 6.513 -9.447 -27.524 1.00 91.38 80 PHE A O 1
ATOM 665 N N . ARG A 1 81 ? 4.458 -9.536 -28.442 1.00 94.19 81 ARG A N 1
ATOM 666 C CA . ARG A 1 81 ? 4.774 -8.827 -29.691 1.00 94.19 81 ARG A CA 1
ATOM 667 C C . ARG A 1 81 ? 3.919 -7.576 -29.844 1.00 94.19 81 ARG A C 1
ATOM 669 O O . ARG A 1 81 ? 2.784 -7.645 -30.313 1.00 94.19 81 ARG A O 1
ATOM 676 N N . GLY A 1 82 ? 4.483 -6.442 -29.453 1.00 90.81 82 GLY A N 1
ATOM 677 C CA . GLY A 1 82 ? 3.963 -5.110 -29.734 1.00 90.81 82 GLY A CA 1
ATOM 678 C C . GLY A 1 82 ? 4.447 -4.560 -31.078 1.00 90.81 82 GLY A C 1
ATOM 679 O O . GLY A 1 82 ? 5.167 -5.212 -31.842 1.00 90.81 82 GLY A O 1
ATOM 680 N N . ILE A 1 83 ? 4.050 -3.325 -31.364 1.00 90.31 83 ILE A N 1
ATOM 681 C CA . ILE A 1 83 ? 4.498 -2.564 -32.534 1.00 90.31 83 ILE A CA 1
ATOM 682 C C . ILE A 1 83 ? 5.963 -2.144 -32.337 1.00 90.31 83 ILE A C 1
ATOM 684 O O . ILE A 1 83 ? 6.806 -2.384 -33.206 1.00 90.31 83 ILE A O 1
ATOM 688 N N . CYS A 1 84 ? 6.270 -1.571 -31.175 1.00 86.38 84 CYS A N 1
ATOM 689 C CA . CYS A 1 84 ? 7.560 -0.999 -30.806 1.00 86.38 84 CYS A CA 1
ATOM 690 C C . CYS A 1 84 ? 8.380 -1.890 -29.863 1.00 86.38 84 CYS A C 1
ATOM 692 O O . CYS A 1 84 ? 9.601 -1.761 -29.840 1.00 86.38 84 CYS A O 1
ATOM 694 N N . VAL A 1 85 ? 7.748 -2.809 -29.122 1.00 87.50 85 VAL A N 1
ATOM 695 C CA . VAL A 1 85 ? 8.443 -3.720 -28.192 1.00 87.50 85 VAL A CA 1
ATOM 696 C C . VAL A 1 85 ? 8.148 -5.173 -28.521 1.00 87.50 85 VAL A C 1
ATOM 698 O O . VAL A 1 85 ? 7.001 -5.547 -28.739 1.00 87.50 85 VAL A O 1
ATOM 701 N N . GLU A 1 86 ? 9.179 -6.009 -28.508 1.00 88.50 86 GLU A N 1
ATOM 702 C CA . GLU A 1 86 ? 9.059 -7.458 -28.635 1.00 88.50 86 GLU A CA 1
ATOM 703 C C . GLU A 1 86 ? 9.883 -8.128 -27.533 1.00 88.50 86 GLU A C 1
ATOM 705 O O . GLU A 1 86 ? 11.049 -7.789 -27.326 1.00 88.50 86 GLU A O 1
ATOM 710 N N . PHE A 1 87 ? 9.256 -9.049 -26.803 1.00 85.31 87 PHE A N 1
ATOM 711 C CA . PHE A 1 87 ? 9.901 -9.885 -25.798 1.00 85.31 87 PHE A CA 1
ATOM 712 C C . PHE A 1 87 ? 9.862 -11.326 -26.288 1.00 85.31 87 PHE A C 1
ATOM 714 O O . PHE A 1 87 ? 8.790 -11.916 -26.364 1.00 85.31 87 PHE A O 1
ATOM 721 N N . ASP A 1 88 ? 11.025 -11.898 -26.592 1.00 88.81 88 ASP A N 1
ATOM 722 C CA . ASP A 1 88 ? 11.137 -13.303 -26.974 1.00 88.81 88 ASP A CA 1
ATOM 723 C C . ASP A 1 88 ? 11.463 -14.160 -25.741 1.00 88.81 88 ASP A C 1
ATOM 725 O O . ASP A 1 88 ? 12.474 -13.957 -25.064 1.00 88.81 88 ASP A O 1
ATOM 729 N N . ASN A 1 89 ? 10.630 -15.165 -25.473 1.00 86.62 89 ASN A N 1
ATOM 730 C CA . ASN A 1 89 ? 10.733 -16.176 -24.413 1.00 86.62 89 ASN A CA 1
ATOM 731 C C . ASN A 1 89 ? 10.537 -15.704 -22.964 1.00 86.62 89 ASN A C 1
ATOM 733 O O . ASN A 1 89 ? 10.242 -16.546 -22.110 1.00 86.62 89 ASN A O 1
ATOM 737 N N . TYR A 1 90 ? 10.706 -14.416 -22.644 1.00 85.25 90 TYR A N 1
ATOM 738 C CA . TYR A 1 90 ? 10.585 -13.959 -21.258 1.00 85.25 90 TYR A CA 1
ATOM 739 C C . TYR A 1 90 ? 10.132 -12.498 -21.102 1.00 85.25 90 TYR A C 1
ATOM 741 O O . TYR A 1 90 ? 10.931 -11.561 -21.120 1.00 85.25 90 TYR A O 1
ATOM 749 N N . ASN A 1 91 ? 8.838 -12.308 -20.840 1.00 87.88 91 ASN A N 1
ATOM 750 C CA . ASN A 1 91 ? 8.263 -11.024 -20.437 1.00 87.88 91 ASN A CA 1
ATOM 751 C C . ASN A 1 91 ? 8.458 -10.782 -18.924 1.00 87.88 91 ASN A C 1
ATOM 753 O O . ASN A 1 91 ? 7.546 -10.981 -18.116 1.00 87.88 91 ASN A O 1
ATOM 757 N N . VAL A 1 92 ? 9.666 -10.348 -18.534 1.00 84.56 92 VAL A N 1
ATOM 758 C CA . VAL A 1 92 ? 10.027 -10.024 -17.132 1.00 84.56 92 VAL A CA 1
ATOM 759 C C . VAL A 1 92 ? 9.034 -9.036 -16.512 1.00 84.56 92 VAL A C 1
ATOM 761 O O . VAL A 1 92 ? 8.720 -9.127 -15.327 1.00 84.56 92 VAL A O 1
ATOM 764 N N . LEU A 1 93 ? 8.549 -8.088 -17.319 1.00 84.62 93 LEU A N 1
ATOM 765 C CA . LEU A 1 93 ? 7.712 -6.983 -16.874 1.00 84.62 93 LEU A CA 1
ATOM 766 C C . LEU A 1 93 ? 6.345 -7.467 -16.398 1.00 84.62 93 LEU A C 1
ATOM 768 O O . LEU A 1 93 ? 5.920 -7.123 -15.294 1.00 84.62 93 LEU A O 1
ATOM 772 N N . GLY A 1 94 ? 5.704 -8.317 -17.205 1.00 84.81 94 GLY A N 1
ATOM 773 C CA . GLY A 1 94 ? 4.467 -8.990 -16.828 1.00 84.81 94 GLY A CA 1
ATOM 774 C C . GLY A 1 94 ? 4.660 -9.804 -15.551 1.00 84.81 94 GLY A C 1
ATOM 775 O O . GLY A 1 94 ? 3.928 -9.618 -14.581 1.00 84.81 94 GLY A O 1
ATOM 776 N N . VAL A 1 95 ? 5.703 -10.640 -15.492 1.00 89.00 95 VAL A N 1
ATOM 777 C CA . VAL A 1 95 ? 5.987 -11.480 -14.313 1.00 89.00 95 VAL A CA 1
ATOM 778 C C . VAL A 1 95 ? 6.164 -10.640 -13.043 1.00 89.00 95 VAL A C 1
ATOM 780 O O . VAL A 1 95 ? 5.569 -10.966 -12.012 1.00 89.00 95 VAL A O 1
ATOM 783 N N . ALA A 1 96 ? 6.935 -9.553 -13.098 1.00 88.44 96 ALA A N 1
ATOM 784 C CA . ALA A 1 96 ? 7.154 -8.667 -11.956 1.00 88.44 96 ALA A CA 1
ATOM 785 C C . ALA A 1 96 ? 5.858 -7.968 -11.510 1.00 88.44 96 ALA A C 1
ATOM 787 O O . ALA A 1 96 ? 5.531 -7.979 -10.320 1.00 88.44 96 ALA A O 1
ATOM 788 N N . ASN A 1 97 ? 5.078 -7.435 -12.458 1.00 89.12 97 ASN A N 1
ATOM 789 C CA . ASN A 1 97 ? 3.803 -6.780 -12.168 1.00 89.12 97 ASN A CA 1
ATOM 790 C C . ASN A 1 97 ? 2.787 -7.752 -11.543 1.00 89.12 97 ASN A C 1
ATOM 792 O O . ASN A 1 97 ? 2.226 -7.465 -10.484 1.00 89.12 97 ASN A O 1
ATOM 796 N N . TYR A 1 98 ? 2.607 -8.941 -12.125 1.00 92.06 98 TYR A N 1
ATOM 797 C CA . TYR A 1 98 ? 1.707 -9.962 -11.580 1.00 92.06 98 TYR A CA 1
ATOM 798 C C . TYR A 1 98 ? 2.173 -10.506 -10.228 1.00 92.06 98 TYR A C 1
ATOM 800 O O . TYR A 1 98 ? 1.335 -10.775 -9.369 1.00 92.06 98 TYR A O 1
ATOM 808 N N . SER A 1 99 ? 3.483 -10.622 -9.997 1.00 92.62 99 SER A N 1
ATOM 809 C CA . SER A 1 99 ? 4.024 -11.013 -8.686 1.00 92.62 99 SER A CA 1
ATOM 810 C C . SER A 1 99 ? 3.704 -9.967 -7.617 1.00 92.62 99 SER A C 1
ATOM 812 O O . SER A 1 99 ? 3.271 -10.308 -6.517 1.00 92.62 99 SER A O 1
ATOM 814 N N . CYS A 1 100 ? 3.857 -8.684 -7.950 1.00 93.00 100 CYS A N 1
ATOM 815 C CA . CYS A 1 100 ? 3.509 -7.577 -7.067 1.00 93.00 100 CYS A CA 1
ATOM 816 C C . CYS A 1 100 ? 1.995 -7.510 -6.790 1.00 93.00 100 CYS A C 1
ATOM 818 O O . CYS A 1 100 ? 1.568 -7.377 -5.639 1.00 93.00 100 CYS A O 1
ATOM 820 N N . LEU A 1 101 ? 1.170 -7.691 -7.825 1.00 90.19 101 LEU A N 1
ATOM 821 C CA . LEU A 1 101 ? -0.286 -7.761 -7.698 1.00 90.19 101 LEU A CA 1
ATOM 822 C C . LEU A 1 101 ? -0.726 -8.958 -6.845 1.00 90.19 101 LEU A C 1
ATOM 824 O O . LEU A 1 101 ? -1.614 -8.815 -6.005 1.00 90.19 101 LEU A O 1
ATOM 828 N N . LEU A 1 102 ? -0.076 -10.114 -6.998 1.00 95.38 102 LEU A N 1
ATOM 829 C CA . LEU A 1 102 ? -0.314 -11.290 -6.164 1.00 95.38 102 LEU A CA 1
ATOM 830 C C . LEU A 1 102 ? 0.032 -11.013 -4.694 1.00 95.38 102 LEU A C 1
ATOM 832 O O . LEU A 1 102 ? -0.756 -11.363 -3.819 1.00 95.38 102 LEU A O 1
ATOM 836 N N . LEU A 1 103 ? 1.156 -10.346 -4.409 1.00 94.94 103 LEU A N 1
ATOM 837 C CA . LEU A 1 103 ? 1.513 -9.939 -3.043 1.00 94.94 103 LEU A CA 1
ATOM 838 C C . LEU A 1 103 ? 0.453 -9.012 -2.432 1.00 94.94 103 LEU A C 1
ATOM 840 O O . LEU A 1 103 ? 0.005 -9.249 -1.307 1.00 94.94 103 LEU A O 1
ATOM 844 N N . CYS A 1 104 ? 0.001 -8.003 -3.184 1.00 93.81 104 CYS A N 1
ATOM 845 C CA . CYS A 1 104 ? -1.081 -7.113 -2.754 1.00 93.81 104 CYS A CA 1
ATOM 846 C C . CYS A 1 104 ? -2.373 -7.899 -2.488 1.00 93.81 104 CYS A C 1
ATOM 848 O O . CYS A 1 104 ? -3.013 -7.715 -1.453 1.00 93.81 104 CYS A O 1
ATOM 850 N N . PHE A 1 105 ? -2.735 -8.814 -3.390 1.00 93.44 105 PHE A N 1
ATOM 851 C CA . PHE A 1 105 ? -3.921 -9.653 -3.252 1.00 93.44 105 PHE A CA 1
ATOM 852 C C . PHE A 1 105 ? -3.857 -10.543 -2.007 1.00 93.44 105 PHE A C 1
ATOM 854 O O . PHE A 1 105 ? -4.827 -10.600 -1.258 1.00 93.44 105 PHE A O 1
ATOM 861 N N . VAL A 1 106 ? -2.722 -11.197 -1.742 1.00 96.00 106 VAL A N 1
ATOM 862 C CA . VAL A 1 106 ? -2.542 -12.048 -0.553 1.00 96.00 106 VAL A CA 1
ATOM 863 C C . VAL A 1 106 ? -2.663 -11.228 0.736 1.00 96.00 106 VAL A C 1
ATOM 865 O O . VAL A 1 106 ? -3.287 -11.698 1.687 1.00 96.00 106 VAL A O 1
ATOM 868 N N . LEU A 1 107 ? -2.142 -9.997 0.770 1.00 94.06 107 LEU A N 1
ATOM 869 C CA . LEU A 1 107 ? -2.299 -9.091 1.915 1.00 94.06 107 LEU A CA 1
ATOM 870 C C . LEU A 1 107 ? -3.768 -8.706 2.157 1.00 94.06 107 LEU A C 1
ATOM 872 O O . LEU A 1 107 ? -4.260 -8.835 3.281 1.00 94.06 107 LEU A O 1
ATOM 876 N N . VAL A 1 108 ? -4.482 -8.278 1.110 1.00 91.56 108 VAL A N 1
ATOM 877 C CA . VAL A 1 108 ? -5.907 -7.895 1.186 1.00 91.56 108 VAL A CA 1
ATOM 878 C C . VAL A 1 108 ? -6.790 -9.092 1.536 1.00 91.56 108 VAL A C 1
ATOM 880 O O . VAL A 1 108 ? -7.699 -8.997 2.355 1.00 91.56 108 VAL A O 1
ATOM 883 N N . PHE A 1 109 ? -6.554 -10.237 0.907 1.00 93.12 109 PHE A N 1
ATOM 884 C CA . PHE A 1 109 ? -7.367 -11.422 1.133 1.00 93.12 109 PHE A CA 1
ATOM 885 C C . PHE A 1 109 ? -7.077 -12.045 2.501 1.00 93.12 109 PHE A C 1
ATOM 887 O O . PHE A 1 109 ? -8.006 -12.435 3.205 1.00 93.12 109 PHE A O 1
ATOM 894 N N . GLY A 1 110 ? -5.807 -12.101 2.912 1.00 93.69 110 GLY A N 1
ATOM 895 C CA . GLY A 1 110 ? -5.398 -12.657 4.202 1.00 93.69 110 GLY A CA 1
ATOM 896 C C . GLY A 1 110 ? -5.965 -11.879 5.388 1.00 93.69 110 GLY A C 1
ATOM 897 O O . GLY A 1 110 ? -6.459 -12.479 6.339 1.00 93.69 110 GLY A O 1
ATOM 898 N N . SER A 1 111 ? -5.969 -10.554 5.303 1.00 90.75 111 SER A N 1
ATOM 899 C CA . SER A 1 111 ? -6.572 -9.674 6.312 1.00 90.75 111 SER A CA 1
ATOM 900 C C . SER A 1 111 ? -8.096 -9.777 6.356 1.00 90.75 111 SER A C 1
ATOM 902 O O . SER A 1 111 ? -8.663 -9.914 7.440 1.00 90.75 111 SER A O 1
ATOM 904 N N . MET A 1 112 ? -8.770 -9.784 5.197 1.00 89.69 112 MET A N 1
ATOM 905 C CA . MET A 1 112 ? -10.209 -10.054 5.127 1.00 89.69 112 MET A CA 1
ATOM 906 C C . MET A 1 112 ? -10.543 -11.399 5.770 1.00 89.69 112 MET A C 1
ATOM 908 O O . MET A 1 112 ? -11.472 -11.488 6.570 1.00 89.69 112 MET A O 1
ATOM 912 N N . LEU A 1 113 ? -9.779 -12.444 5.445 1.00 92.38 113 LEU A N 1
ATOM 913 C CA . LEU A 1 113 ? -9.987 -13.776 5.993 1.00 92.38 113 LEU A CA 1
ATOM 914 C C . LEU A 1 113 ? -9.755 -13.797 7.507 1.00 92.38 113 LEU A C 1
ATOM 916 O O . LEU A 1 113 ? -10.561 -14.385 8.220 1.00 92.38 113 LEU A O 1
ATOM 920 N N . ALA A 1 114 ? -8.720 -13.119 8.012 1.00 90.69 114 ALA A N 1
ATOM 921 C CA . ALA A 1 114 ? -8.461 -13.008 9.447 1.00 90.69 114 ALA A CA 1
ATOM 922 C C . ALA A 1 114 ? -9.632 -12.351 10.199 1.00 90.69 114 ALA A C 1
ATOM 924 O O . ALA A 1 114 ? -10.083 -12.874 11.219 1.00 90.69 114 ALA A O 1
ATOM 925 N N . VAL A 1 115 ? -10.192 -11.270 9.648 1.00 88.50 115 VAL A N 1
ATOM 926 C CA . VAL A 1 115 ? -11.386 -10.598 10.190 1.00 88.50 115 VAL A CA 1
ATOM 927 C C . VAL A 1 115 ? -12.627 -11.497 10.137 1.00 88.50 115 VAL A C 1
ATOM 929 O O . VAL A 1 115 ? -13.410 -11.557 11.085 1.00 88.50 115 VAL A O 1
ATOM 932 N N . LEU A 1 116 ? -12.839 -12.210 9.030 1.00 89.88 116 LEU A N 1
ATOM 933 C CA . LEU A 1 116 ? -13.992 -13.102 8.894 1.00 89.88 116 LEU A CA 1
ATOM 934 C C . LEU A 1 116 ? -13.897 -14.289 9.864 1.00 89.88 116 LEU A C 1
ATOM 936 O O . LEU A 1 116 ? -14.896 -14.663 10.483 1.00 89.88 116 LEU A O 1
ATOM 940 N N . LEU A 1 117 ? -12.698 -14.847 10.044 1.00 92.44 117 LEU A N 1
ATOM 941 C CA . LEU A 1 117 ? -12.444 -15.960 10.960 1.00 92.44 117 LEU A CA 1
ATOM 942 C C . LEU A 1 117 ? -12.568 -15.550 12.433 1.00 92.44 117 LEU A C 1
ATOM 944 O O . LEU A 1 117 ? -13.028 -16.360 13.240 1.00 92.44 117 LEU A O 1
ATOM 948 N N . SER A 1 118 ? -12.264 -14.296 12.785 1.00 88.56 118 SER A N 1
ATOM 949 C CA . SER A 1 118 ? -12.490 -13.782 14.144 1.00 88.56 118 SER A CA 1
ATOM 950 C C . SER A 1 118 ? -13.981 -13.598 14.478 1.00 88.56 118 SER A C 1
ATOM 952 O O . SER A 1 118 ? -14.338 -13.344 15.629 1.00 88.56 118 SER A O 1
ATOM 954 N N . ARG A 1 119 ? -14.894 -13.778 13.508 1.00 90.44 119 ARG A N 1
ATOM 955 C CA . ARG A 1 119 ? -16.345 -13.525 13.634 1.00 90.44 119 ARG A CA 1
ATOM 956 C C . ARG A 1 119 ? -16.670 -12.078 14.044 1.00 90.44 119 ARG A C 1
ATOM 958 O O . ARG A 1 119 ? -17.744 -11.828 14.586 1.00 90.44 119 ARG A O 1
ATOM 965 N N . GLY A 1 120 ? -15.749 -11.139 13.823 1.00 81.81 120 GLY A N 1
ATOM 966 C CA . GLY A 1 120 ? -15.911 -9.710 14.094 1.00 81.81 120 GLY A CA 1
ATOM 967 C C . GLY A 1 120 ? -16.223 -8.942 12.815 1.00 81.81 120 GLY A C 1
ATOM 968 O O . GLY A 1 120 ? -15.429 -8.113 12.397 1.00 81.81 120 GLY A O 1
ATOM 969 N N . ALA A 1 121 ? -17.345 -9.238 12.152 1.00 82.62 121 ALA A N 1
ATOM 970 C CA . ALA A 1 121 ? -17.666 -8.618 10.860 1.00 82.62 121 ALA A CA 1
ATOM 971 C C . ALA A 1 121 ? -18.036 -7.124 10.965 1.00 82.62 121 ALA A C 1
ATOM 973 O O . ALA A 1 121 ? -17.979 -6.403 9.968 1.00 82.62 121 ALA A O 1
ATOM 974 N N . ASP A 1 122 ? -18.434 -6.659 12.152 1.00 91.25 122 ASP A N 1
ATOM 975 C CA . ASP A 1 122 ? -18.806 -5.264 12.383 1.00 91.25 122 ASP A CA 1
ATOM 976 C C . ASP A 1 122 ? -17.567 -4.429 12.742 1.00 91.25 122 ASP A C 1
ATOM 978 O O . ASP A 1 122 ? -16.969 -4.603 13.805 1.00 91.25 122 ASP A O 1
ATOM 982 N N . LEU A 1 123 ? -17.222 -3.483 11.863 1.00 89.69 123 LEU A N 1
ATOM 983 C CA . LEU A 1 123 ? -16.094 -2.545 11.988 1.00 89.69 123 LEU A CA 1
ATOM 984 C C . LEU A 1 123 ? -16.146 -1.687 13.258 1.00 89.69 123 LEU A C 1
ATOM 986 O O . LEU A 1 123 ? -15.147 -1.074 13.637 1.00 89.69 123 LEU A O 1
ATOM 990 N N . ARG A 1 124 ? -17.320 -1.602 13.888 1.00 93.56 124 ARG A N 1
ATOM 991 C CA . ARG A 1 124 ? -17.537 -0.856 15.128 1.00 93.56 124 ARG A CA 1
ATOM 992 C C . ARG A 1 124 ? -17.263 -1.677 16.377 1.00 93.56 124 ARG A C 1
ATOM 994 O O . ARG A 1 124 ? -17.370 -1.123 17.459 1.00 93.56 124 ARG A O 1
ATOM 1001 N N . THR A 1 125 ? -16.960 -2.966 16.270 1.00 95.00 125 THR A N 1
ATOM 1002 C CA . THR A 1 125 ? -16.790 -3.830 17.447 1.00 95.00 125 THR A CA 1
ATOM 1003 C C . THR A 1 125 ? -15.334 -3.947 17.878 1.00 95.00 125 THR A C 1
ATOM 1005 O O . THR A 1 125 ? -14.428 -3.964 17.041 1.00 95.00 125 THR A O 1
ATOM 1008 N N . GLY A 1 126 ? -15.098 -4.100 19.182 1.00 94.88 126 GLY A N 1
ATOM 1009 C CA . GLY A 1 126 ? -13.775 -4.433 19.721 1.00 94.88 126 GLY A CA 1
ATOM 1010 C C . GLY A 1 126 ? -13.210 -5.719 19.136 1.00 94.88 126 GLY A C 1
ATOM 1011 O O . GLY A 1 126 ? -12.017 -5.805 18.859 1.00 94.88 126 GLY A O 1
ATOM 1012 N N . LYS A 1 127 ? -14.077 -6.684 18.825 1.00 95.50 127 LYS A N 1
ATOM 1013 C CA . LYS A 1 127 ? -13.686 -7.937 18.177 1.00 95.50 127 LYS A CA 1
ATOM 1014 C C . LYS A 1 127 ? -13.040 -7.752 16.800 1.00 95.50 127 LYS A C 1
ATOM 1016 O O . LYS A 1 127 ? -12.080 -8.453 16.480 1.00 95.50 127 LYS A O 1
ATOM 1021 N N . TYR A 1 128 ? -13.550 -6.816 15.994 1.00 93.56 128 TYR A N 1
ATOM 1022 C CA . TYR A 1 128 ? -12.934 -6.457 14.714 1.00 93.56 128 TYR A CA 1
ATOM 1023 C C . TYR A 1 128 ? -11.514 -5.923 14.922 1.00 93.56 128 TYR A C 1
ATOM 1025 O O . TYR A 1 128 ? -10.571 -6.389 14.285 1.00 93.56 128 TYR A O 1
ATOM 1033 N N . LEU A 1 129 ? -11.371 -4.978 15.855 1.00 93.12 129 LEU A N 1
ATOM 1034 C CA . LEU A 1 129 ? -10.100 -4.324 16.173 1.00 93.12 129 LEU A CA 1
ATOM 1035 C C . LEU A 1 129 ? -9.066 -5.330 16.688 1.00 93.12 129 LEU A C 1
ATOM 1037 O O . LEU A 1 129 ? -7.948 -5.360 16.183 1.00 93.12 129 LEU A O 1
ATOM 1041 N N . ALA A 1 130 ? -9.472 -6.204 17.613 1.00 94.06 130 ALA A N 1
ATOM 1042 C CA . ALA A 1 130 ? -8.644 -7.279 18.151 1.00 94.06 130 ALA A CA 1
ATOM 1043 C C . ALA A 1 130 ? -8.137 -8.219 17.048 1.00 94.06 130 ALA A C 1
ATOM 1045 O O . ALA A 1 130 ? -6.931 -8.407 16.900 1.00 94.06 130 ALA A O 1
ATOM 1046 N N . GLY A 1 131 ? -9.042 -8.736 16.207 1.00 93.56 131 GLY A N 1
ATOM 1047 C CA . GLY A 1 131 ? -8.658 -9.630 15.112 1.00 93.56 131 GLY A CA 1
ATOM 1048 C C . GLY A 1 131 ? -7.737 -8.964 14.086 1.00 93.56 131 GLY A C 1
ATOM 1049 O O . GLY A 1 131 ? -6.835 -9.607 13.546 1.00 93.56 131 GLY A O 1
ATOM 1050 N N . LYS A 1 132 ? -7.925 -7.663 13.841 1.00 92.12 132 LYS A N 1
ATOM 1051 C CA . LYS A 1 132 ? -7.041 -6.888 12.972 1.00 92.12 132 LYS A CA 1
ATOM 1052 C C . LYS A 1 132 ? -5.645 -6.714 13.582 1.00 92.12 132 LYS A C 1
ATOM 1054 O O . LYS A 1 132 ? -4.661 -6.939 12.879 1.00 92.12 132 LYS A O 1
ATOM 1059 N N . TRP A 1 133 ? -5.544 -6.373 14.867 1.00 92.62 133 TRP A N 1
ATOM 1060 C CA . TRP A 1 133 ? -4.254 -6.279 15.563 1.00 92.62 133 TRP A CA 1
ATOM 1061 C C . TRP A 1 133 ? -3.498 -7.605 15.566 1.00 92.62 133 TRP A C 1
ATOM 1063 O O . TRP A 1 133 ? -2.295 -7.624 15.302 1.00 92.62 133 TRP A O 1
ATOM 1073 N N . ASP A 1 134 ? -4.200 -8.715 15.789 1.00 93.75 134 ASP A N 1
ATOM 1074 C CA . ASP A 1 134 ? -3.603 -10.050 15.747 1.00 93.75 134 ASP A CA 1
ATOM 1075 C C . ASP A 1 134 ? -3.032 -10.380 14.366 1.00 93.75 134 ASP A C 1
ATOM 1077 O O . ASP A 1 134 ? -1.928 -10.923 14.249 1.00 93.75 134 ASP A O 1
ATOM 1081 N N . PHE A 1 135 ? -3.749 -10.004 13.304 1.00 93.56 135 PHE A N 1
ATOM 1082 C CA . PHE A 1 135 ? -3.275 -10.187 11.938 1.00 93.56 135 PHE A CA 1
ATOM 1083 C C . PHE A 1 135 ? -2.038 -9.333 11.633 1.00 93.56 135 PHE A C 1
ATOM 1085 O O . PHE A 1 135 ? -1.043 -9.864 11.138 1.00 93.56 135 PHE A O 1
ATOM 1092 N N . GLU A 1 136 ? -2.059 -8.040 11.970 1.00 93.06 136 GLU A N 1
ATOM 1093 C CA . GLU A 1 136 ? -0.928 -7.121 11.750 1.00 93.06 136 GLU A CA 1
ATOM 1094 C C . GLU A 1 136 ? 0.311 -7.500 12.581 1.00 93.06 136 GLU A C 1
ATOM 1096 O O . GLU A 1 136 ? 1.457 -7.239 12.194 1.00 93.06 136 GLU A O 1
ATOM 1101 N N . ARG A 1 137 ? 0.105 -8.152 13.730 1.00 92.94 137 ARG A N 1
ATOM 1102 C CA . ARG A 1 137 ? 1.184 -8.668 14.579 1.00 92.94 137 ARG A CA 1
ATOM 1103 C C . ARG A 1 137 ? 1.843 -9.919 13.997 1.00 92.94 137 ARG A C 1
ATOM 1105 O O . ARG A 1 137 ? 3.008 -10.184 14.303 1.00 92.94 137 ARG A O 1
ATOM 1112 N N . ASN A 1 138 ? 1.126 -10.685 13.181 1.00 95.44 138 ASN A N 1
ATOM 1113 C CA . ASN A 1 138 ? 1.608 -11.955 12.659 1.00 95.44 138 ASN A CA 1
ATOM 1114 C C . ASN A 1 138 ? 2.879 -11.766 11.805 1.00 95.44 138 ASN A C 1
ATOM 1116 O O . ASN A 1 138 ? 2.953 -10.900 10.929 1.00 95.44 138 ASN A O 1
ATOM 1120 N N . SER A 1 139 ? 3.884 -12.620 12.019 1.00 95.75 139 SER A N 1
ATOM 1121 C CA . SER A 1 139 ? 5.128 -12.632 11.241 1.00 95.75 139 SER A CA 1
ATOM 1122 C C . SER A 1 139 ? 4.879 -12.779 9.740 1.00 95.75 139 SER A C 1
ATOM 1124 O O . SER A 1 139 ? 5.630 -12.218 8.946 1.00 95.75 139 SER A O 1
ATOM 1126 N N . PHE A 1 140 ? 3.815 -13.488 9.348 1.00 95.06 140 PHE A N 1
ATOM 1127 C CA . PHE A 1 140 ? 3.424 -13.623 7.946 1.00 95.06 140 PHE A CA 1
ATOM 1128 C C . PHE A 1 140 ? 3.068 -12.272 7.308 1.00 95.06 140 PHE A C 1
ATOM 1130 O O . PHE A 1 140 ? 3.609 -11.936 6.257 1.00 95.06 140 PHE A O 1
ATOM 1137 N N . TYR A 1 141 ? 2.231 -11.465 7.971 1.00 95.12 141 TYR A N 1
ATOM 1138 C CA . TYR A 1 141 ? 1.887 -10.118 7.506 1.00 95.12 141 TYR A CA 1
ATOM 1139 C C . TYR A 1 141 ? 3.138 -9.242 7.387 1.00 95.12 141 TYR A C 1
ATOM 1141 O O . TYR A 1 141 ? 3.383 -8.643 6.341 1.00 95.12 141 TYR A O 1
ATOM 1149 N N . ARG A 1 142 ? 3.987 -9.240 8.423 1.00 95.56 142 ARG A N 1
ATOM 1150 C CA . ARG A 1 142 ? 5.243 -8.473 8.422 1.00 95.56 142 ARG A CA 1
ATOM 1151 C C . ARG A 1 142 ? 6.174 -8.885 7.283 1.00 95.56 142 ARG A C 1
ATOM 1153 O O . ARG A 1 142 ? 6.754 -8.022 6.633 1.00 95.56 142 ARG A O 1
ATOM 1160 N N . CYS A 1 143 ? 6.295 -10.185 7.014 1.00 96.94 143 CYS A N 1
ATOM 1161 C CA . CYS A 1 143 ? 7.085 -10.698 5.897 1.00 96.94 143 CYS A CA 1
ATOM 1162 C C . CYS A 1 143 ? 6.554 -10.181 4.554 1.00 96.94 143 CYS A C 1
ATOM 1164 O O . CYS A 1 143 ? 7.331 -9.661 3.756 1.00 96.94 143 CYS A O 1
ATOM 1166 N N . LEU A 1 144 ? 5.239 -10.245 4.332 1.00 95.94 144 LEU A N 1
ATOM 1167 C CA . LEU A 1 144 ? 4.615 -9.737 3.110 1.00 95.94 144 LEU A CA 1
ATOM 1168 C C . LEU A 1 144 ? 4.809 -8.227 2.934 1.00 95.94 144 LEU A C 1
ATOM 1170 O O . LEU A 1 144 ? 5.147 -7.794 1.837 1.00 95.94 144 LEU A O 1
ATOM 1174 N N . VAL A 1 145 ? 4.653 -7.431 3.995 1.00 95.62 145 VAL A N 1
ATOM 1175 C CA . VAL A 1 145 ? 4.889 -5.976 3.944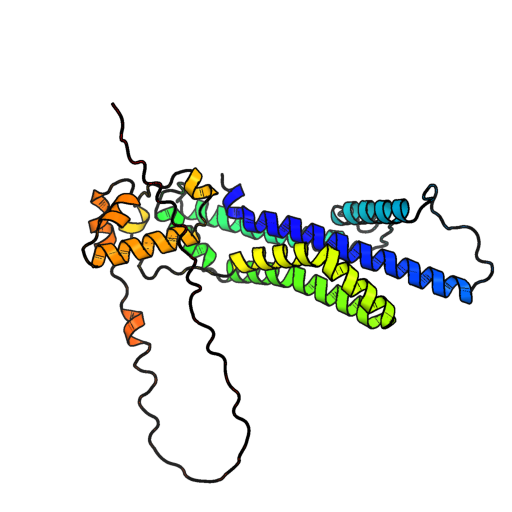 1.00 95.62 145 VAL A CA 1
ATOM 1176 C C . VAL A 1 145 ? 6.358 -5.656 3.648 1.00 95.62 145 VAL A C 1
ATOM 1178 O O . VAL A 1 145 ? 6.639 -4.766 2.848 1.00 95.62 145 VAL A O 1
ATOM 1181 N N . ILE A 1 146 ? 7.306 -6.401 4.227 1.00 97.06 146 ILE A N 1
ATOM 1182 C CA . ILE A 1 146 ? 8.735 -6.245 3.915 1.00 97.06 146 ILE A CA 1
ATOM 1183 C C . ILE A 1 146 ? 9.009 -6.604 2.451 1.00 97.06 146 ILE A C 1
ATOM 1185 O O . ILE A 1 146 ? 9.703 -5.853 1.772 1.00 97.06 146 ILE A O 1
ATOM 1189 N N . LEU A 1 147 ? 8.450 -7.703 1.933 1.00 96.69 147 LEU A N 1
ATOM 1190 C CA . LEU A 1 147 ? 8.575 -8.059 0.513 1.00 96.69 147 LEU A CA 1
ATOM 1191 C C . LEU A 1 147 ? 7.992 -6.969 -0.393 1.00 96.69 147 LEU A C 1
ATOM 1193 O O . LEU A 1 147 ? 8.603 -6.611 -1.401 1.00 96.69 147 LEU A O 1
ATOM 1197 N N . LEU A 1 148 ? 6.852 -6.399 0.000 1.00 94.62 148 LEU A N 1
ATOM 1198 C CA . LEU A 1 148 ? 6.212 -5.296 -0.703 1.00 94.62 148 LEU A CA 1
ATOM 1199 C C . LEU A 1 148 ? 7.124 -4.063 -0.752 1.00 94.62 148 LEU A C 1
ATOM 1201 O O . LEU A 1 148 ? 7.332 -3.507 -1.827 1.00 94.62 148 LEU A O 1
ATOM 1205 N N . LEU A 1 149 ? 7.738 -3.693 0.375 1.00 96.06 149 LEU A N 1
ATOM 1206 C CA . LEU A 1 149 ? 8.697 -2.587 0.479 1.00 96.06 149 LEU A CA 1
ATOM 1207 C C . LEU A 1 149 ? 9.989 -2.844 -0.312 1.00 96.06 149 LEU A C 1
ATOM 1209 O O . LEU A 1 149 ? 10.524 -1.932 -0.942 1.00 96.06 149 LEU A O 1
ATOM 1213 N N . MET A 1 150 ? 10.484 -4.082 -0.307 1.00 96.56 150 MET A N 1
ATOM 1214 C CA . MET A 1 150 ? 11.688 -4.468 -1.046 1.00 96.56 150 MET A CA 1
ATOM 1215 C C . MET A 1 150 ? 11.455 -4.512 -2.557 1.00 96.56 150 MET A C 1
ATOM 1217 O O . MET A 1 150 ? 12.410 -4.346 -3.313 1.00 96.56 150 MET A O 1
ATOM 1221 N N . SER A 1 151 ? 10.215 -4.692 -3.020 1.00 94.25 151 SER A N 1
ATOM 1222 C CA . SER A 1 151 ? 9.918 -4.787 -4.451 1.00 94.25 151 SER A CA 1
ATOM 1223 C C . SER A 1 151 ? 10.295 -3.527 -5.259 1.00 94.25 151 SER A C 1
ATOM 1225 O O . SER A 1 151 ? 11.091 -3.683 -6.189 1.00 94.25 151 SER A O 1
ATOM 1227 N N . PRO A 1 152 ? 9.882 -2.280 -4.927 1.00 93.19 152 PRO A N 1
ATOM 1228 C CA . PRO A 1 152 ? 10.343 -1.096 -5.656 1.00 93.19 152 PRO A CA 1
ATOM 1229 C C . PRO A 1 152 ? 11.855 -0.875 -5.512 1.00 93.19 152 PRO A C 1
ATOM 1231 O O . PRO A 1 152 ? 12.506 -0.495 -6.483 1.00 93.19 152 PRO A O 1
ATOM 1234 N N . LEU A 1 153 ? 12.438 -1.172 -4.342 1.00 94.31 153 LEU A N 1
ATOM 1235 C CA . LEU A 1 153 ? 13.883 -1.052 -4.115 1.00 94.31 153 LEU A CA 1
ATOM 1236 C C . LEU A 1 153 ? 14.677 -2.016 -5.003 1.00 94.31 153 LEU A C 1
ATOM 1238 O O . LEU A 1 153 ? 15.699 -1.634 -5.568 1.00 94.31 153 LEU A O 1
ATOM 1242 N N . SER A 1 154 ? 14.189 -3.246 -5.169 1.00 92.00 154 SER A N 1
ATOM 1243 C CA . SER A 1 154 ? 14.794 -4.236 -6.059 1.00 92.00 154 SER A CA 1
ATOM 1244 C C . SER A 1 154 ? 14.697 -3.808 -7.524 1.00 92.00 154 SER A C 1
ATOM 1246 O O . SER A 1 154 ? 15.700 -3.875 -8.228 1.00 92.00 154 SER A O 1
ATOM 1248 N N . CYS A 1 155 ? 13.557 -3.258 -7.963 1.00 88.94 155 CYS A N 1
ATOM 1249 C CA . CYS A 1 155 ? 13.409 -2.701 -9.310 1.00 88.94 155 CYS A CA 1
ATOM 1250 C C . CYS A 1 155 ? 14.410 -1.565 -9.561 1.00 88.94 155 CYS A C 1
ATOM 1252 O O . CYS A 1 155 ? 15.079 -1.552 -10.594 1.00 88.94 155 CYS A O 1
ATOM 1254 N N . MET A 1 156 ? 14.562 -0.645 -8.602 1.00 89.69 156 MET A N 1
ATOM 1255 C CA . MET A 1 156 ? 15.547 0.435 -8.689 1.00 89.69 156 MET A CA 1
ATOM 1256 C C . MET A 1 156 ? 16.983 -0.090 -8.716 1.00 89.69 156 MET A C 1
ATOM 1258 O O . MET A 1 156 ? 17.780 0.375 -9.524 1.00 89.69 156 MET A O 1
ATOM 1262 N N . ALA A 1 157 ? 17.319 -1.060 -7.863 1.00 90.50 157 ALA A N 1
ATOM 1263 C CA . ALA A 1 157 ? 18.651 -1.654 -7.817 1.00 90.50 157 ALA A CA 1
ATOM 1264 C C . ALA A 1 157 ? 18.986 -2.392 -9.121 1.00 90.50 157 ALA A C 1
ATOM 1266 O O . ALA A 1 157 ? 20.084 -2.228 -9.649 1.00 90.50 157 ALA A O 1
ATOM 1267 N N . CYS A 1 158 ? 18.036 -3.146 -9.681 1.00 87.25 158 CYS A N 1
ATOM 1268 C CA . CYS A 1 158 ? 18.183 -3.794 -10.981 1.00 87.25 158 CYS A CA 1
ATOM 1269 C C . CYS A 1 158 ? 18.363 -2.766 -12.103 1.00 87.25 158 CYS A C 1
ATOM 1271 O O . CYS A 1 158 ? 19.293 -2.902 -12.895 1.00 87.25 158 CYS A O 1
ATOM 1273 N N . ALA A 1 159 ? 17.536 -1.716 -12.146 1.00 85.00 159 ALA A N 1
ATOM 1274 C CA . ALA A 1 159 ? 17.671 -0.646 -13.132 1.00 85.00 159 ALA A CA 1
ATOM 1275 C C . ALA A 1 159 ? 19.026 0.068 -13.008 1.00 85.00 159 ALA A C 1
ATOM 1277 O O . ALA A 1 159 ? 19.705 0.275 -14.008 1.00 85.00 159 ALA A O 1
ATOM 1278 N N . ALA A 1 160 ? 19.462 0.381 -11.786 1.00 86.25 160 ALA A N 1
ATOM 1279 C CA . ALA A 1 160 ? 20.759 0.996 -11.526 1.00 86.25 160 ALA A CA 1
ATOM 1280 C C . ALA A 1 160 ? 21.928 0.079 -11.914 1.00 86.25 160 ALA A C 1
ATOM 1282 O O . ALA A 1 160 ? 22.912 0.560 -12.467 1.00 86.25 160 ALA A O 1
ATOM 1283 N N . TYR A 1 161 ? 21.824 -1.229 -11.666 1.00 87.69 161 TYR A N 1
ATOM 1284 C CA . TYR A 1 161 ? 22.843 -2.211 -12.038 1.00 87.69 161 TYR A CA 1
ATOM 1285 C C . TYR A 1 161 ? 22.967 -2.369 -13.559 1.00 87.69 161 TYR A C 1
ATOM 1287 O O . TYR A 1 161 ? 24.071 -2.292 -14.104 1.00 87.69 161 TYR A O 1
ATOM 1295 N N . VAL A 1 162 ? 21.840 -2.547 -14.257 1.00 82.50 162 VAL A N 1
ATOM 1296 C CA . VAL A 1 162 ? 21.808 -2.660 -15.725 1.00 82.50 162 VAL A CA 1
ATOM 1297 C C . VAL A 1 162 ? 22.345 -1.379 -16.355 1.00 82.50 162 VAL A C 1
ATOM 1299 O O . VAL A 1 162 ? 23.244 -1.432 -17.193 1.00 82.50 162 VAL A O 1
ATOM 1302 N N . SER A 1 163 ? 21.885 -0.221 -15.884 1.00 80.31 163 SER A N 1
ATOM 1303 C CA . SER A 1 163 ? 22.379 1.078 -16.337 1.00 80.31 163 SER A CA 1
ATOM 1304 C C . SER A 1 163 ? 23.870 1.268 -16.022 1.00 80.31 163 SER A C 1
ATOM 1306 O O . SER A 1 163 ? 24.650 1.647 -16.884 1.00 80.31 163 SER A O 1
ATOM 1308 N N . GLY A 1 164 ? 24.332 0.952 -14.815 1.00 82.00 164 GLY A N 1
ATOM 1309 C CA . GLY A 1 164 ? 25.730 1.161 -14.426 1.00 82.00 164 GLY A CA 1
ATOM 1310 C C . GLY A 1 164 ? 26.732 0.293 -15.194 1.00 82.00 164 GLY A C 1
ATOM 1311 O O . GLY A 1 164 ? 27.874 0.700 -15.387 1.00 82.00 164 GLY A O 1
ATOM 1312 N N . THR A 1 165 ? 26.314 -0.892 -15.645 1.00 83.81 165 THR A N 1
ATOM 1313 C CA . THR A 1 165 ? 27.177 -1.822 -16.395 1.00 83.81 165 THR A CA 1
ATOM 1314 C C . THR A 1 165 ? 27.175 -1.576 -17.901 1.00 83.81 165 THR A C 1
ATOM 1316 O O . THR A 1 165 ? 28.147 -1.925 -18.569 1.00 83.81 165 THR A O 1
ATOM 1319 N N . THR A 1 166 ? 26.114 -0.972 -18.442 1.00 78.06 166 THR A N 1
ATOM 1320 C CA . THR A 1 166 ? 25.945 -0.778 -19.893 1.00 78.06 166 THR A CA 1
ATOM 1321 C C . THR A 1 166 ? 26.163 0.663 -20.351 1.00 78.06 166 THR A C 1
ATOM 1323 O O . THR A 1 166 ? 26.505 0.886 -21.514 1.00 78.06 166 THR A O 1
ATOM 1326 N N . LEU A 1 167 ? 26.001 1.649 -19.463 1.00 71.88 167 LEU A N 1
ATOM 1327 C CA . LEU A 1 167 ? 26.015 3.063 -19.831 1.00 71.88 167 LEU A CA 1
ATOM 1328 C C . LEU A 1 167 ? 27.402 3.698 -19.744 1.00 71.88 167 LEU A C 1
ATOM 1330 O O . LEU A 1 167 ? 28.158 3.511 -18.790 1.00 71.88 167 LEU A O 1
ATOM 1334 N N . ARG A 1 168 ? 27.691 4.580 -20.710 1.00 75.88 168 ARG A N 1
ATOM 1335 C CA . ARG A 1 168 ? 28.740 5.597 -20.552 1.00 75.88 168 ARG A CA 1
ATOM 1336 C C . ARG A 1 168 ? 28.348 6.558 -19.428 1.00 75.88 168 ARG A C 1
ATOM 1338 O O . ARG A 1 168 ? 27.178 6.873 -19.236 1.00 75.88 168 ARG A O 1
ATOM 1345 N N . THR A 1 169 ? 29.337 7.112 -18.735 1.00 79.19 169 THR A N 1
ATOM 1346 C CA . THR A 1 169 ? 29.114 7.944 -17.541 1.00 79.19 169 THR A CA 1
ATOM 1347 C C . THR A 1 169 ? 28.186 9.146 -17.777 1.00 79.19 169 THR A C 1
ATOM 1349 O O . THR A 1 169 ? 27.433 9.491 -16.879 1.00 79.19 169 THR A O 1
ATOM 1352 N N . ARG A 1 170 ? 28.192 9.771 -18.969 1.00 79.56 170 ARG A N 1
ATOM 1353 C CA . ARG A 1 170 ? 27.300 10.911 -19.288 1.00 79.56 170 ARG A CA 1
ATOM 1354 C C . ARG A 1 170 ? 25.838 10.491 -19.463 1.00 79.56 170 ARG A C 1
ATOM 1356 O O . ARG A 1 170 ? 24.970 11.056 -18.820 1.00 79.56 170 ARG A O 1
ATOM 1363 N N . ALA A 1 171 ? 25.604 9.440 -20.241 1.00 72.12 171 ALA A N 1
ATOM 1364 C CA . ALA A 1 171 ? 24.291 8.836 -20.443 1.00 72.12 171 ALA A CA 1
ATOM 1365 C C . ALA A 1 171 ? 23.601 8.438 -19.133 1.00 72.12 171 ALA A C 1
ATOM 1367 O O . ALA A 1 171 ? 22.417 8.684 -18.924 1.00 72.12 171 ALA A O 1
ATOM 1368 N N . PHE A 1 172 ? 24.377 7.842 -18.225 1.00 76.00 172 PHE A N 1
ATOM 1369 C CA . PHE A 1 172 ? 23.893 7.480 -16.900 1.00 76.00 172 PHE A CA 1
ATOM 1370 C C . PHE A 1 172 ? 23.400 8.704 -16.111 1.00 76.00 172 PHE A C 1
ATOM 1372 O O . PHE A 1 172 ? 22.388 8.615 -15.421 1.00 76.00 172 PHE A O 1
ATOM 1379 N N . VAL A 1 173 ? 24.087 9.847 -16.225 1.00 81.88 173 VAL A N 1
ATOM 1380 C CA . VAL A 1 173 ? 23.692 11.095 -15.553 1.00 81.88 173 VAL A CA 1
ATOM 1381 C C . VAL A 1 173 ? 22.381 11.634 -16.122 1.00 81.88 173 VAL A C 1
ATOM 1383 O O . VAL A 1 173 ? 21.503 11.988 -15.339 1.00 81.88 173 VAL A O 1
ATOM 1386 N N . ASP A 1 174 ? 22.212 11.633 -17.444 1.00 80.94 174 ASP A N 1
ATOM 1387 C CA . ASP A 1 174 ? 20.981 12.113 -18.084 1.00 80.94 174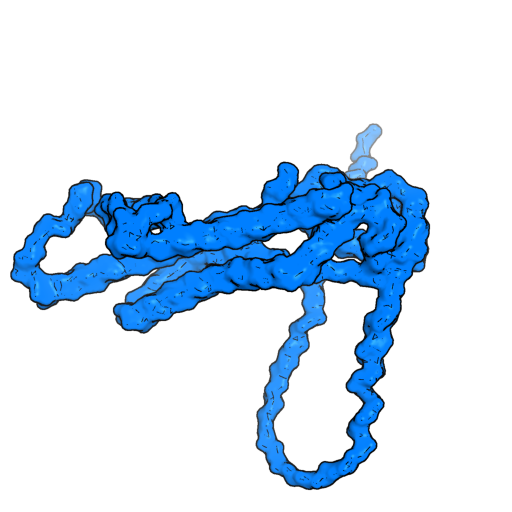 ASP A CA 1
ATOM 1388 C C . ASP A 1 174 ? 19.778 11.224 -17.727 1.00 80.94 174 ASP A C 1
ATOM 1390 O O . ASP A 1 174 ? 18.694 11.724 -17.414 1.00 80.94 174 ASP A O 1
ATOM 1394 N N . LEU A 1 175 ? 19.981 9.902 -17.676 1.00 75.81 175 LEU A N 1
ATOM 1395 C CA . LEU A 1 175 ? 18.955 8.945 -17.256 1.00 75.81 175 LEU A CA 1
ATOM 1396 C C . LEU A 1 175 ? 18.592 9.114 -15.777 1.00 75.81 175 LEU A C 1
ATOM 1398 O O . LEU A 1 175 ? 17.411 9.125 -15.424 1.00 75.81 175 LEU A O 1
ATOM 1402 N N . LEU A 1 176 ? 19.590 9.293 -14.910 1.00 83.44 176 LEU A N 1
ATOM 1403 C CA . LEU A 1 176 ? 19.362 9.577 -13.496 1.00 83.44 176 LEU A CA 1
ATOM 1404 C C . LEU A 1 176 ? 18.597 10.894 -13.317 1.00 83.44 176 LEU A C 1
ATOM 1406 O O . LEU A 1 176 ? 17.670 10.958 -12.513 1.00 83.44 176 LEU A O 1
ATOM 1410 N N . GLN A 1 177 ? 18.946 11.928 -14.083 1.00 86.38 177 GLN A N 1
ATOM 1411 C CA . GLN A 1 177 ? 18.256 13.211 -14.061 1.00 86.38 177 GLN A CA 1
ATOM 1412 C C . GLN A 1 177 ? 16.795 13.056 -14.500 1.00 86.38 177 GLN A C 1
ATOM 1414 O O . GLN A 1 177 ? 15.900 13.506 -13.786 1.00 86.38 177 GLN A O 1
ATOM 1419 N N . ALA A 1 178 ? 16.528 12.375 -15.617 1.00 82.31 178 ALA A N 1
ATOM 1420 C CA . ALA A 1 178 ? 15.166 12.109 -16.078 1.00 82.31 178 ALA A CA 1
ATOM 1421 C C . ALA A 1 178 ? 14.351 11.327 -15.034 1.00 82.31 178 ALA A C 1
ATOM 1423 O O . ALA A 1 178 ? 13.218 11.701 -14.731 1.00 82.31 178 ALA A O 1
ATOM 1424 N N . PHE A 1 179 ? 14.943 10.300 -14.419 1.00 83.06 179 PHE A N 1
ATOM 1425 C CA . PHE A 1 179 ? 14.302 9.559 -13.335 1.00 83.06 179 PHE A CA 1
ATOM 1426 C C . PHE A 1 179 ? 13.968 10.461 -12.137 1.00 83.06 179 PHE A C 1
ATOM 1428 O O . PHE A 1 179 ? 12.858 10.392 -11.610 1.00 83.06 179 PHE A O 1
ATOM 1435 N N . LEU A 1 180 ? 14.886 11.339 -11.728 1.00 86.62 180 LEU A N 1
ATOM 1436 C CA . LEU A 1 180 ? 14.651 12.270 -10.623 1.00 86.62 180 LEU A CA 1
ATOM 1437 C C . LEU A 1 180 ? 13.518 13.264 -10.914 1.00 86.62 180 LEU A C 1
ATOM 1439 O O . LEU A 1 180 ? 12.777 13.608 -9.997 1.00 86.62 180 LEU A O 1
ATOM 1443 N N . TYR A 1 181 ? 13.361 13.703 -12.166 1.00 87.38 181 TYR A N 1
ATOM 1444 C CA . TYR A 1 181 ? 12.300 14.640 -12.549 1.00 87.38 181 TYR A CA 1
ATOM 1445 C C . TYR A 1 181 ? 10.930 13.983 -12.734 1.00 87.38 181 TYR A C 1
ATOM 1447 O O . TYR A 1 181 ? 9.927 14.596 -12.377 1.00 87.38 181 TYR A O 1
ATOM 1455 N N . TYR A 1 182 ? 10.879 12.772 -13.295 1.00 83.38 182 TYR A N 1
ATOM 1456 C CA . TYR A 1 182 ? 9.620 12.170 -13.754 1.00 83.38 182 TYR A CA 1
ATOM 1457 C C . TYR A 1 182 ? 9.211 10.887 -13.022 1.00 83.38 182 TYR A C 1
ATOM 1459 O O . TYR A 1 182 ? 8.053 10.495 -13.109 1.00 83.38 182 TYR A O 1
ATOM 1467 N N . GLY A 1 183 ? 10.142 10.200 -12.352 1.00 84.38 183 GLY A N 1
ATOM 1468 C CA . GLY A 1 183 ? 9.887 8.909 -11.698 1.00 84.38 183 GLY A CA 1
ATOM 1469 C C . GLY A 1 183 ? 10.053 8.918 -10.177 1.00 84.38 183 GLY A C 1
ATOM 1470 O O . GLY A 1 183 ? 9.562 8.009 -9.496 1.00 84.38 183 GLY A O 1
ATOM 1471 N N . ALA A 1 184 ? 10.746 9.915 -9.620 1.00 89.00 184 ALA A N 1
ATOM 1472 C CA . ALA A 1 184 ? 11.020 9.980 -8.188 1.00 89.00 184 ALA A CA 1
ATOM 1473 C C . ALA A 1 184 ? 9.745 10.131 -7.352 1.00 89.00 184 ALA A C 1
ATOM 1475 O O . ALA A 1 184 ? 9.641 9.514 -6.297 1.00 89.00 184 ALA A O 1
ATOM 1476 N N . ASP A 1 185 ? 8.761 10.889 -7.824 1.00 88.94 185 ASP A N 1
ATOM 1477 C CA . ASP A 1 185 ? 7.473 11.076 -7.153 1.00 88.94 185 ASP A CA 1
ATOM 1478 C C . ASP A 1 185 ? 6.714 9.748 -6.996 1.00 88.94 185 ASP A C 1
ATOM 1480 O O . ASP A 1 185 ? 6.371 9.358 -5.879 1.00 88.94 185 ASP A O 1
ATOM 1484 N N . SER A 1 186 ? 6.550 8.994 -8.086 1.00 88.19 186 SER A N 1
ATOM 1485 C CA . SER A 1 186 ? 5.898 7.682 -8.095 1.00 88.19 186 SER A CA 1
ATOM 1486 C C . SER A 1 186 ? 6.655 6.692 -7.210 1.00 88.19 186 SER A C 1
ATOM 1488 O O . SER A 1 186 ? 6.048 5.936 -6.448 1.00 88.19 186 SER A O 1
ATOM 1490 N N . THR A 1 187 ? 7.989 6.736 -7.244 1.00 88.81 187 THR A N 1
ATOM 1491 C CA . THR A 1 187 ? 8.853 5.907 -6.392 1.00 88.81 187 THR A CA 1
ATOM 1492 C C . THR A 1 187 ? 8.658 6.224 -4.912 1.00 88.81 187 THR A C 1
ATOM 1494 O O . THR A 1 187 ? 8.439 5.317 -4.109 1.00 88.81 187 THR A O 1
ATOM 1497 N N . LEU A 1 188 ? 8.708 7.506 -4.544 1.00 93.00 188 LEU A N 1
ATOM 1498 C CA . LEU A 1 188 ? 8.554 7.963 -3.166 1.00 93.00 188 LEU A CA 1
ATOM 1499 C C . LEU A 1 188 ? 7.163 7.639 -2.633 1.00 93.00 188 LEU A C 1
ATOM 1501 O O . LEU A 1 188 ? 7.053 7.138 -1.518 1.00 93.00 188 LEU A O 1
ATOM 1505 N N . VAL A 1 189 ? 6.115 7.849 -3.433 1.00 91.38 189 VAL A N 1
ATOM 1506 C CA . VAL A 1 189 ? 4.738 7.483 -3.074 1.00 91.38 189 VAL A CA 1
ATOM 1507 C C . VAL A 1 189 ? 4.616 5.974 -2.865 1.00 91.38 189 VAL A C 1
ATOM 1509 O O . VAL A 1 189 ? 4.018 5.546 -1.878 1.00 91.38 189 VAL A O 1
ATOM 1512 N N . THR A 1 190 ? 5.224 5.162 -3.732 1.00 90.94 190 THR A N 1
ATOM 1513 C CA . THR A 1 190 ? 5.222 3.695 -3.603 1.00 90.94 190 THR A CA 1
ATOM 1514 C C . THR A 1 190 ? 5.925 3.258 -2.318 1.00 90.94 190 THR A C 1
ATOM 1516 O O . THR A 1 190 ? 5.347 2.537 -1.506 1.00 90.94 190 THR A O 1
ATOM 1519 N N . ILE A 1 191 ? 7.147 3.743 -2.080 1.00 94.25 191 ILE A N 1
ATOM 1520 C CA . ILE A 1 191 ? 7.924 3.410 -0.878 1.00 94.25 191 ILE A CA 1
ATOM 1521 C C . ILE A 1 191 ? 7.199 3.888 0.382 1.00 94.25 191 ILE A C 1
ATOM 1523 O O . ILE A 1 191 ? 7.069 3.117 1.329 1.00 94.25 191 ILE A O 1
ATOM 1527 N N . ALA A 1 192 ? 6.683 5.119 0.396 1.00 93.50 192 ALA A N 1
ATOM 1528 C CA . ALA A 1 192 ? 5.946 5.666 1.531 1.00 93.50 192 ALA A CA 1
ATOM 1529 C C . ALA A 1 192 ? 4.669 4.865 1.823 1.00 93.50 192 ALA A C 1
ATOM 1531 O O . ALA A 1 192 ? 4.360 4.617 2.987 1.00 93.50 192 ALA A O 1
ATOM 1532 N N . SER A 1 193 ? 3.963 4.408 0.785 1.00 92.50 193 SER A N 1
ATOM 1533 C CA . SER A 1 193 ? 2.747 3.599 0.933 1.00 92.50 193 SER A CA 1
ATOM 1534 C C . SER A 1 193 ? 3.045 2.215 1.511 1.00 92.50 193 SER A C 1
ATOM 1536 O O . SER A 1 193 ? 2.346 1.778 2.422 1.00 92.50 193 SER A O 1
ATOM 1538 N N . ALA A 1 194 ? 4.111 1.548 1.052 1.00 93.56 194 ALA A N 1
ATOM 1539 C CA . ALA A 1 194 ? 4.564 0.292 1.655 1.00 93.56 194 ALA A CA 1
ATOM 1540 C C . ALA A 1 194 ? 5.076 0.500 3.088 1.00 93.56 194 ALA A C 1
ATOM 1542 O O . ALA A 1 194 ? 4.765 -0.284 3.982 1.00 93.56 194 ALA A O 1
ATOM 1543 N N . TYR A 1 195 ? 5.827 1.578 3.326 1.00 94.38 195 TYR A N 1
ATOM 1544 C CA . TYR A 1 195 ? 6.353 1.911 4.646 1.00 94.38 195 TYR A CA 1
ATOM 1545 C C . TYR A 1 195 ? 5.236 2.210 5.650 1.00 94.38 195 TYR A C 1
ATOM 1547 O O . TYR A 1 195 ? 5.337 1.801 6.800 1.00 94.38 195 TYR A O 1
ATOM 1555 N N . ALA A 1 196 ? 4.139 2.846 5.230 1.00 91.44 196 ALA A N 1
ATOM 1556 C CA . ALA A 1 196 ? 2.982 3.111 6.087 1.00 91.44 196 ALA A CA 1
ATOM 1557 C C . ALA A 1 196 ? 2.292 1.835 6.608 1.00 91.44 196 ALA A C 1
ATOM 1559 O O . ALA A 1 196 ? 1.594 1.898 7.617 1.00 91.44 196 ALA A O 1
ATOM 1560 N N . LEU A 1 197 ? 2.501 0.684 5.956 1.00 91.44 197 LEU A N 1
ATOM 1561 C CA . LEU A 1 197 ? 1.983 -0.619 6.389 1.00 91.44 197 LEU A CA 1
ATOM 1562 C C . LEU A 1 197 ? 2.886 -1.321 7.417 1.00 91.44 197 LEU A C 1
ATOM 1564 O O . LEU A 1 197 ? 2.470 -2.320 8.008 1.00 91.44 197 LEU A O 1
ATOM 1568 N N . LEU A 1 198 ? 4.120 -0.836 7.607 1.00 91.88 198 LEU A N 1
ATOM 1569 C CA . LEU A 1 198 ? 5.135 -1.466 8.454 1.00 91.88 198 LEU A CA 1
ATOM 1570 C C . LEU A 1 198 ? 4.880 -1.287 9.963 1.00 91.88 198 LEU A C 1
ATOM 1572 O O . LEU A 1 198 ? 5.083 -2.254 10.704 1.00 91.88 198 LEU A O 1
ATOM 1576 N N . PRO A 1 199 ? 4.454 -0.107 10.466 1.00 88.62 199 PRO A N 1
ATOM 1577 C CA . PRO A 1 199 ? 4.162 0.063 11.880 1.00 88.62 199 PRO A CA 1
ATOM 1578 C C . PRO A 1 199 ? 2.933 -0.755 12.285 1.00 88.62 199 PRO A C 1
ATOM 1580 O O . PRO A 1 199 ? 1.799 -0.374 12.012 1.00 88.62 199 PRO A O 1
ATOM 1583 N N . SER A 1 200 ? 3.150 -1.853 13.006 1.00 85.81 200 SER A N 1
ATOM 1584 C CA . SER A 1 200 ? 2.084 -2.489 13.779 1.00 85.81 200 SER A CA 1
ATOM 1585 C C . SER A 1 200 ? 1.950 -1.735 15.103 1.00 85.81 200 SER A C 1
ATOM 1587 O O . SER A 1 200 ? 2.845 -1.840 15.950 1.00 85.81 200 SER A O 1
ATOM 1589 N N . TRP A 1 201 ? 0.882 -0.957 15.292 1.00 85.81 201 TRP A N 1
ATOM 1590 C CA . TRP A 1 201 ? 0.617 -0.350 16.599 1.00 85.81 201 TRP A CA 1
ATOM 1591 C C . TRP A 1 201 ? 0.269 -1.453 17.595 1.00 85.81 201 TRP A C 1
ATOM 1593 O O . TRP A 1 201 ? -0.600 -2.279 17.318 1.00 85.81 201 TRP A O 1
ATOM 1603 N N . HIS A 1 202 ? 0.950 -1.478 18.739 1.00 88.31 202 HIS A N 1
ATOM 1604 C CA . HIS A 1 202 ? 0.634 -2.418 19.803 1.00 88.31 202 HIS A CA 1
ATOM 1605 C C . HIS A 1 202 ? -0.057 -1.658 20.936 1.00 88.31 202 HIS A C 1
ATOM 1607 O O . HIS A 1 202 ? 0.608 -0.842 21.579 1.00 88.31 202 HIS A O 1
ATOM 1613 N N . PRO A 1 203 ? -1.364 -1.878 21.164 1.00 89.38 203 PRO A N 1
ATOM 1614 C CA . PRO A 1 203 ? -2.040 -1.264 22.298 1.00 89.38 203 PRO A CA 1
ATOM 1615 C C . PRO A 1 203 ? -1.377 -1.723 23.602 1.00 89.38 203 PRO A C 1
ATOM 1617 O O . PRO A 1 203 ? -0.999 -2.886 23.748 1.00 89.38 203 PRO A O 1
ATOM 1620 N N . ARG A 1 204 ? -1.222 -0.798 24.553 1.00 90.12 204 ARG A N 1
ATOM 1621 C CA . ARG A 1 204 ? -0.630 -1.077 25.878 1.00 90.12 204 ARG A CA 1
ATOM 1622 C C . ARG A 1 204 ? -1.581 -1.780 26.848 1.00 90.12 204 ARG A C 1
ATOM 1624 O O . ARG A 1 204 ? -1.165 -2.175 27.933 1.00 90.12 204 ARG A O 1
ATOM 1631 N N . PHE A 1 205 ? -2.851 -1.888 26.478 1.00 90.75 205 PHE A N 1
ATOM 1632 C CA . PHE A 1 205 ? -3.892 -2.535 27.262 1.00 90.75 205 PHE A CA 1
ATOM 1633 C C . PHE A 1 205 ? -4.234 -3.913 26.690 1.00 90.75 205 PHE A C 1
ATOM 1635 O O . PHE A 1 205 ? -4.041 -4.169 25.499 1.00 90.75 205 PHE A O 1
ATOM 1642 N N . ASP A 1 206 ? -4.781 -4.787 27.534 1.00 92.06 206 ASP A N 1
ATOM 1643 C CA . ASP A 1 206 ? -5.247 -6.101 27.099 1.00 92.06 206 ASP A CA 1
ATOM 1644 C C . ASP A 1 206 ? -6.569 -5.989 26.317 1.00 92.06 206 ASP A C 1
ATOM 1646 O O . ASP A 1 206 ? -7.640 -5.727 26.872 1.00 92.06 206 ASP A O 1
ATOM 1650 N N . TYR A 1 207 ? -6.478 -6.182 25.002 1.00 93.38 207 TYR A N 1
ATOM 1651 C CA . TYR A 1 207 ? -7.607 -6.181 24.070 1.00 93.38 207 TYR A CA 1
ATOM 1652 C C . TYR A 1 207 ? -8.192 -7.579 23.825 1.00 93.38 207 TYR A C 1
ATOM 1654 O O . TYR A 1 207 ? -9.169 -7.712 23.083 1.00 93.38 207 TYR A O 1
ATOM 1662 N N . HIS A 1 208 ? -7.615 -8.628 24.418 1.00 94.25 208 HIS A N 1
ATOM 1663 C CA . HIS A 1 208 ? -8.151 -9.984 24.313 1.00 94.25 208 HIS A CA 1
ATOM 1664 C C . HIS A 1 208 ? -9.281 -10.244 25.304 1.00 94.25 208 HIS A C 1
ATOM 1666 O O . HIS A 1 208 ? -10.005 -11.226 25.139 1.00 94.25 208 HIS A O 1
ATOM 1672 N N . THR A 1 209 ? -9.466 -9.364 26.289 1.00 94.44 209 THR A N 1
ATOM 1673 C CA . THR A 1 209 ? -10.549 -9.468 27.265 1.00 94.44 209 THR A CA 1
ATOM 1674 C C . THR A 1 209 ? -11.918 -9.520 26.584 1.00 94.44 209 THR A C 1
ATOM 1676 O O . THR A 1 209 ? -12.194 -8.796 25.622 1.00 94.44 209 THR A O 1
ATOM 1679 N N . ASP A 1 210 ? -12.809 -10.370 27.103 1.00 94.81 210 ASP A N 1
ATOM 1680 C CA . ASP A 1 210 ? -14.175 -10.481 26.581 1.00 94.81 210 ASP A CA 1
ATOM 1681 C C . ASP A 1 210 ? -14.902 -9.135 26.657 1.00 94.81 210 ASP A C 1
ATOM 1683 O O . ASP A 1 210 ? -15.625 -8.780 25.726 1.00 94.81 210 ASP A O 1
ATOM 1687 N N . ALA A 1 211 ? -14.651 -8.353 27.712 1.00 94.62 211 ALA A N 1
ATOM 1688 C CA . ALA A 1 211 ? -15.178 -7.002 27.860 1.00 94.62 211 ALA A CA 1
ATOM 1689 C C . ALA A 1 211 ? -14.816 -6.132 26.649 1.00 94.62 211 ALA A C 1
ATOM 1691 O O . ALA A 1 211 ? -15.719 -5.608 26.004 1.00 94.62 211 ALA A O 1
ATOM 1692 N N . PHE A 1 212 ? -13.530 -6.055 26.272 1.00 95.38 212 PHE A N 1
ATOM 1693 C CA . PHE A 1 212 ? -13.093 -5.269 25.115 1.00 95.38 212 PHE A CA 1
ATOM 1694 C C . PHE A 1 212 ? -13.761 -5.737 23.820 1.00 95.38 212 PHE A C 1
ATOM 1696 O O . PHE A 1 212 ? -14.265 -4.920 23.050 1.00 95.38 212 PHE A O 1
ATOM 1703 N N . GLN A 1 213 ? -13.806 -7.050 23.579 1.00 95.44 213 GLN A N 1
ATOM 1704 C CA . GLN A 1 213 ? -14.340 -7.601 22.330 1.00 95.44 213 GLN A CA 1
ATOM 1705 C C . GLN A 1 213 ? -15.828 -7.283 22.106 1.00 95.44 213 GLN A C 1
ATOM 1707 O O . GLN A 1 213 ? -16.244 -7.142 20.951 1.00 95.44 213 GLN A O 1
ATOM 1712 N N . HIS A 1 214 ? -16.614 -7.152 23.180 1.00 95.88 214 HIS A N 1
ATOM 1713 C CA . HIS A 1 214 ? -18.047 -6.836 23.117 1.00 95.88 214 HIS A CA 1
ATOM 1714 C C . HIS A 1 214 ? -18.351 -5.336 23.015 1.00 95.88 214 HIS A C 1
ATOM 1716 O O . HIS A 1 214 ? -19.497 -4.972 22.741 1.00 95.88 214 HIS A O 1
ATOM 1722 N N . LEU A 1 215 ? -17.352 -4.465 23.175 1.00 96.06 215 LEU A N 1
ATOM 1723 C CA . LEU A 1 215 ? -17.554 -3.026 23.042 1.00 96.06 215 LEU A CA 1
ATOM 1724 C C . LEU A 1 215 ? -17.933 -2.641 21.622 1.00 96.06 215 LEU A C 1
ATOM 1726 O O . LEU A 1 215 ? -17.424 -3.195 20.639 1.00 96.06 215 LEU A O 1
ATOM 1730 N N . ARG A 1 216 ? -18.783 -1.620 21.530 1.00 96.69 216 ARG A N 1
ATOM 1731 C CA . ARG A 1 216 ? -19.122 -0.960 20.274 1.00 96.69 216 ARG A CA 1
ATOM 1732 C C . ARG A 1 216 ? -18.669 0.490 20.311 1.00 96.69 216 ARG A C 1
ATOM 1734 O O . ARG A 1 216 ? -18.926 1.219 21.267 1.00 96.69 216 ARG A O 1
ATOM 1741 N N . PHE A 1 217 ? -17.992 0.908 19.253 1.00 96.75 217 PHE A N 1
ATOM 1742 C CA . PHE A 1 217 ? -17.454 2.248 19.091 1.00 96.75 217 PHE A CA 1
ATOM 1743 C C . PHE A 1 217 ? -18.381 3.094 18.226 1.00 96.75 217 PHE A C 1
ATOM 1745 O O . PHE A 1 217 ? -18.922 2.636 17.212 1.00 96.75 217 PHE A O 1
ATOM 1752 N N . ARG A 1 218 ? -18.498 4.374 18.576 1.00 96.25 218 ARG A N 1
ATOM 1753 C CA . ARG A 1 218 ? -19.238 5.393 17.829 1.00 96.25 218 ARG A CA 1
ATOM 1754 C C . ARG A 1 218 ? -18.446 5.847 16.601 1.00 96.25 218 ARG A C 1
ATOM 1756 O O . ARG A 1 218 ? -18.167 7.026 16.412 1.00 96.25 218 ARG A O 1
ATOM 1763 N N . ARG A 1 219 ? -18.064 4.898 15.749 1.00 93.19 219 ARG A N 1
ATOM 1764 C CA . ARG A 1 219 ? -17.308 5.176 14.529 1.00 93.19 219 ARG A CA 1
ATOM 1765 C C . ARG A 1 219 ? -18.265 5.324 13.355 1.00 93.19 219 ARG A C 1
ATOM 1767 O O . ARG A 1 219 ? -18.983 4.383 12.988 1.00 93.19 219 ARG A O 1
ATOM 1774 N N . THR A 1 220 ? -18.301 6.517 12.769 1.00 90.62 220 THR A N 1
ATOM 1775 C CA . THR A 1 220 ? -19.075 6.732 11.547 1.00 90.62 220 THR A CA 1
ATOM 1776 C C . THR A 1 220 ? -18.341 6.136 10.354 1.00 90.62 220 THR A C 1
ATOM 1778 O O . THR A 1 220 ? -17.141 5.867 10.391 1.00 90.62 220 THR A O 1
ATOM 1781 N N . TRP A 1 221 ? -19.067 5.940 9.257 1.00 84.06 221 TRP A N 1
ATOM 1782 C CA . TRP A 1 221 ? -18.458 5.520 8.000 1.00 84.06 221 TRP A CA 1
ATOM 1783 C C . TRP A 1 221 ? -17.389 6.506 7.536 1.00 84.06 221 TRP A C 1
ATOM 1785 O O . TRP A 1 221 ? -16.326 6.088 7.094 1.00 84.06 221 TRP A O 1
ATOM 1795 N N . TYR A 1 222 ? -17.641 7.803 7.717 1.00 88.06 222 TYR A N 1
ATOM 1796 C CA . TYR A 1 222 ? -16.684 8.854 7.401 1.00 88.06 222 TYR A CA 1
ATOM 1797 C C . TYR A 1 222 ? -15.373 8.688 8.181 1.00 88.06 222 TYR A C 1
ATOM 1799 O O . TYR A 1 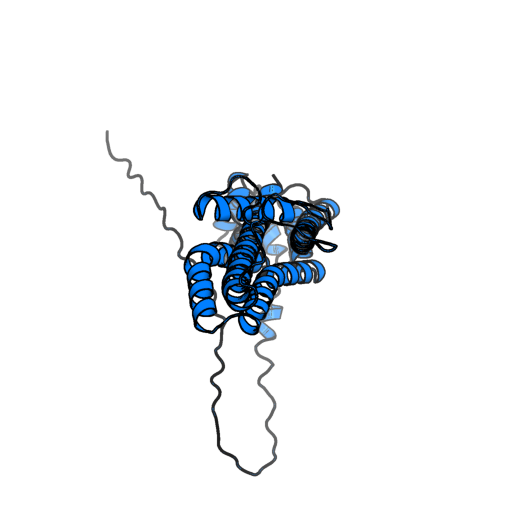222 ? -14.305 8.746 7.582 1.00 88.06 222 TYR A O 1
ATOM 1807 N N . ASP A 1 223 ? -15.433 8.354 9.471 1.00 87.88 223 ASP A N 1
ATOM 1808 C CA . ASP A 1 223 ? -14.231 8.131 10.291 1.00 87.88 223 ASP A CA 1
ATOM 1809 C C . ASP A 1 223 ? -13.471 6.860 9.892 1.00 87.88 223 ASP A C 1
ATOM 1811 O O . ASP A 1 223 ? -12.266 6.748 10.100 1.00 87.88 223 ASP A O 1
ATOM 1815 N N . VAL A 1 224 ? -14.153 5.860 9.330 1.00 83.19 224 VAL A N 1
ATOM 1816 C CA . VAL A 1 224 ? -13.475 4.692 8.744 1.00 83.19 224 VAL A CA 1
ATOM 1817 C C . VAL A 1 224 ? -12.740 5.080 7.458 1.00 83.19 224 VAL A C 1
ATOM 1819 O O . VAL A 1 224 ? -11.662 4.554 7.201 1.00 83.19 224 VAL A O 1
ATOM 1822 N N . PHE A 1 225 ? -13.293 6.005 6.669 1.00 78.81 225 PHE A N 1
ATOM 1823 C CA . PHE A 1 225 ? -12.708 6.429 5.393 1.00 78.81 225 PHE A CA 1
ATOM 1824 C C . PHE A 1 225 ? -11.593 7.465 5.538 1.00 78.81 225 PHE A C 1
ATOM 1826 O O . PHE A 1 225 ? -10.594 7.389 4.828 1.00 78.81 225 PHE A O 1
ATOM 1833 N N . CYS A 1 226 ? -11.768 8.440 6.424 1.00 82.56 226 CYS A N 1
ATOM 1834 C CA . CYS A 1 226 ? -10.879 9.593 6.539 1.00 82.56 226 CYS A CA 1
ATOM 1835 C C . CYS A 1 226 ? -9.847 9.452 7.662 1.00 82.56 226 CYS A C 1
ATOM 1837 O O . CYS A 1 226 ? -8.851 10.171 7.647 1.00 82.56 226 CYS A O 1
ATOM 1839 N N . SER A 1 227 ? -10.056 8.539 8.617 1.00 84.38 227 SER A N 1
ATOM 1840 C CA . SER A 1 227 ? -9.110 8.285 9.704 1.00 84.38 227 SER A CA 1
ATOM 1841 C C . SER A 1 227 ? -8.496 6.896 9.575 1.00 84.38 227 SER A C 1
ATOM 1843 O O . SER A 1 227 ? -9.201 5.886 9.463 1.00 84.38 227 SER A O 1
ATOM 1845 N N . SER A 1 228 ? -7.163 6.836 9.607 1.00 84.50 228 SER A N 1
ATOM 1846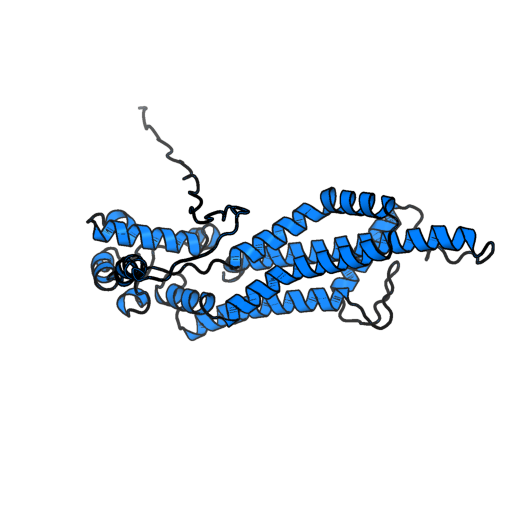 C CA . SER A 1 228 ? -6.445 5.564 9.622 1.00 84.50 228 SER A CA 1
ATOM 1847 C C . SER A 1 228 ? -6.825 4.769 10.872 1.00 84.50 228 SER A C 1
ATOM 1849 O O . SER A 1 228 ? -7.115 5.330 11.931 1.00 84.50 228 SER A O 1
ATOM 1851 N N . SER A 1 229 ? -6.830 3.436 10.782 1.00 86.06 229 SER A N 1
ATOM 1852 C CA . SER A 1 229 ? -7.103 2.612 11.966 1.00 86.06 229 SER A CA 1
ATOM 1853 C C . SER A 1 229 ? -6.107 2.912 13.092 1.00 86.06 229 SER A C 1
ATOM 1855 O O . SER A 1 229 ? -6.521 3.007 14.237 1.00 86.06 229 SER A O 1
ATOM 1857 N N . ILE A 1 230 ? -4.843 3.189 12.753 1.00 86.88 230 ILE A N 1
ATOM 1858 C CA . ILE A 1 230 ? -3.795 3.590 13.704 1.00 86.88 230 ILE A CA 1
ATOM 1859 C C . ILE A 1 230 ? -4.171 4.867 14.465 1.00 86.88 230 ILE A C 1
ATOM 1861 O O . ILE A 1 230 ? -4.031 4.902 15.685 1.00 86.88 230 ILE A O 1
ATOM 1865 N N . ALA A 1 231 ? -4.677 5.895 13.779 1.00 89.75 231 ALA A N 1
ATOM 1866 C CA . ALA A 1 231 ? -5.080 7.141 14.432 1.00 89.75 231 ALA A CA 1
ATOM 1867 C C . ALA A 1 231 ? -6.225 6.908 15.430 1.00 89.75 231 ALA A C 1
ATOM 1869 O O . ALA A 1 231 ? -6.187 7.417 16.548 1.00 89.75 231 ALA A O 1
ATOM 1870 N N . PHE A 1 232 ? -7.201 6.072 15.062 1.00 92.62 232 PHE A N 1
ATOM 1871 C CA . PHE A 1 232 ? -8.263 5.663 15.982 1.00 92.62 232 PHE A CA 1
ATOM 1872 C C . PHE A 1 232 ? -7.713 4.891 17.195 1.00 92.62 232 PHE A C 1
ATOM 1874 O O . PHE A 1 232 ? -8.162 5.116 18.316 1.00 92.62 232 PHE A O 1
ATOM 1881 N N . TYR A 1 233 ? -6.719 4.018 17.000 1.00 90.75 233 TYR A N 1
ATOM 1882 C CA . TYR A 1 233 ? -6.101 3.260 18.096 1.00 90.75 233 TYR A CA 1
ATOM 1883 C C . TYR A 1 233 ? -5.395 4.171 19.095 1.00 90.75 233 TYR A C 1
ATOM 1885 O O . TYR A 1 233 ? -5.581 4.018 20.298 1.00 90.75 233 TYR A O 1
ATOM 1893 N N . GLN A 1 234 ? -4.634 5.143 18.596 1.00 92.62 234 GLN A N 1
ATOM 1894 C CA . GLN A 1 234 ? -3.953 6.131 19.430 1.00 92.62 234 GLN A CA 1
ATOM 1895 C C . GLN A 1 234 ? -4.953 6.972 20.224 1.00 92.62 234 GLN A C 1
ATOM 1897 O O . GLN A 1 234 ? -4.756 7.194 21.415 1.00 92.62 234 GLN A O 1
ATOM 1902 N N . GLN A 1 235 ? -6.055 7.376 19.586 1.00 95.19 235 GLN A N 1
ATOM 1903 C CA . GLN A 1 235 ? -7.125 8.115 20.249 1.00 95.19 235 GLN A CA 1
ATOM 1904 C C . GLN A 1 235 ? -7.806 7.283 21.345 1.00 95.19 235 GLN A C 1
ATOM 1906 O O . GLN A 1 235 ? -8.087 7.803 22.423 1.00 95.19 235 GLN A O 1
ATOM 1911 N N . LEU A 1 236 ? -8.055 5.995 21.090 1.00 95.31 236 LEU A N 1
ATOM 1912 C CA . LEU A 1 236 ? -8.633 5.081 22.074 1.00 95.31 236 LEU A CA 1
ATOM 1913 C C . LEU A 1 236 ? -7.690 4.859 23.263 1.00 95.31 236 LEU A C 1
ATOM 1915 O O . LEU A 1 236 ? -8.131 4.904 24.407 1.00 95.31 236 LEU A O 1
ATOM 1919 N N . GLU A 1 237 ? -6.398 4.668 23.007 1.00 94.31 237 GLU A N 1
ATOM 1920 C CA . GLU A 1 237 ? -5.387 4.501 24.054 1.00 94.31 237 GLU A CA 1
ATOM 1921 C C . GLU A 1 237 ? -5.231 5.767 24.913 1.00 94.31 237 GLU A C 1
ATOM 1923 O O . GLU A 1 237 ? -5.249 5.677 26.141 1.00 94.31 237 GLU A O 1
ATOM 1928 N N . GLU A 1 238 ? -5.162 6.952 24.292 1.00 95.12 238 GLU A N 1
ATOM 1929 C CA . GLU A 1 238 ? -5.149 8.241 25.001 1.00 95.12 238 GLU A CA 1
ATOM 1930 C C . GLU A 1 238 ? -6.415 8.410 25.855 1.00 95.12 238 GLU A C 1
ATOM 1932 O O . GLU A 1 238 ? -6.335 8.805 27.018 1.00 95.12 238 GLU A O 1
ATOM 1937 N N . ALA A 1 239 ? -7.583 8.050 25.318 1.00 96.44 239 ALA A N 1
ATOM 1938 C CA . ALA A 1 239 ? -8.846 8.129 26.042 1.00 96.44 239 ALA A CA 1
ATOM 1939 C C . ALA A 1 239 ? -8.908 7.172 27.245 1.00 96.44 239 ALA A C 1
ATOM 1941 O O . ALA A 1 239 ? -9.432 7.557 28.291 1.00 96.44 239 ALA A O 1
ATOM 1942 N N . ILE A 1 240 ? -8.358 5.957 27.131 1.00 95.19 240 ILE A N 1
ATOM 1943 C CA . ILE A 1 240 ? -8.262 5.001 28.247 1.00 95.19 240 ILE A CA 1
ATOM 1944 C C . ILE A 1 240 ? -7.330 5.546 29.339 1.00 95.19 240 ILE A C 1
ATOM 1946 O O . ILE A 1 240 ? -7.697 5.532 30.514 1.00 95.19 240 ILE A O 1
ATOM 1950 N N . LEU A 1 241 ? -6.170 6.095 28.964 1.00 93.62 241 LEU A N 1
ATOM 1951 C CA . LEU A 1 241 ? -5.227 6.715 29.905 1.00 93.62 241 LEU A CA 1
ATOM 1952 C C . LEU A 1 241 ? -5.846 7.918 30.637 1.00 93.62 241 LEU A C 1
ATOM 1954 O O . LEU A 1 241 ? -5.716 8.057 31.854 1.00 93.62 241 LEU A O 1
ATOM 1958 N N . LEU A 1 242 ? -6.570 8.779 29.917 1.00 95.69 242 LEU A N 1
ATOM 1959 C CA . LEU A 1 242 ? -7.286 9.908 30.517 1.00 95.69 242 LEU A CA 1
ATOM 1960 C C . LEU A 1 242 ? -8.399 9.437 31.460 1.00 95.69 242 LEU A C 1
ATOM 1962 O O . LEU A 1 242 ? -8.547 9.989 32.554 1.00 95.69 242 LEU A O 1
ATOM 1966 N N . ALA A 1 243 ? -9.130 8.387 31.090 1.00 96.25 243 ALA A N 1
ATOM 1967 C CA . ALA A 1 243 ? -10.171 7.809 31.930 1.00 96.25 243 ALA A CA 1
ATOM 1968 C C . ALA A 1 243 ? -9.610 7.238 33.244 1.00 96.25 243 ALA A C 1
ATOM 1970 O O . ALA A 1 243 ? -10.203 7.457 34.300 1.00 96.25 243 ALA A O 1
ATOM 1971 N N . GLN A 1 244 ? -8.425 6.618 33.215 1.00 93.50 244 GLN A N 1
ATOM 1972 C CA . GLN A 1 244 ? -7.722 6.170 34.427 1.00 93.50 244 GLN A CA 1
ATOM 1973 C C . GLN A 1 244 ? -7.362 7.324 35.376 1.00 93.50 244 GLN A C 1
ATOM 1975 O O . GLN A 1 244 ? -7.381 7.149 36.591 1.00 93.50 244 GLN A O 1
ATOM 1980 N N . SER A 1 245 ? -7.107 8.524 34.846 1.00 95.00 245 SER A N 1
ATOM 1981 C CA . SER A 1 245 ? -6.902 9.738 35.659 1.00 95.00 245 SER A CA 1
ATOM 1982 C C . SER A 1 245 ? -8.201 10.419 36.128 1.00 95.00 245 SER A C 1
ATOM 1984 O O . SER A 1 245 ? -8.159 11.484 36.741 1.00 95.00 245 SER A O 1
ATOM 1986 N N . GLY A 1 246 ? -9.365 9.822 35.850 1.00 96.62 246 GLY A N 1
ATOM 1987 C CA . GLY A 1 246 ? -10.682 10.351 36.216 1.00 96.62 246 GLY A CA 1
ATOM 1988 C C . GLY A 1 246 ? -11.355 11.211 35.141 1.00 96.62 246 GLY A C 1
ATOM 1989 O O . GLY A 1 246 ? -12.487 11.654 35.346 1.00 96.62 246 GLY A O 1
ATOM 1990 N N . SER A 1 247 ? -10.713 11.432 33.988 1.00 97.62 247 SER A N 1
ATOM 1991 C CA . SER A 1 247 ? -11.293 12.175 32.864 1.00 97.62 247 SER A CA 1
ATOM 1992 C C . SER A 1 247 ? -11.961 11.232 31.860 1.00 97.62 247 SER A C 1
ATOM 1994 O O . SER A 1 247 ? -11.357 10.762 30.900 1.00 97.62 247 SER A O 1
ATOM 1996 N N . TRP A 1 248 ? -13.245 10.951 32.076 1.00 97.50 248 TRP A N 1
ATOM 1997 C CA . TRP A 1 248 ? -14.007 9.962 31.296 1.00 97.50 248 TRP A CA 1
ATOM 1998 C C . TRP A 1 248 ? -14.575 10.484 29.972 1.00 97.50 248 TRP A C 1
ATOM 2000 O O . TRP A 1 248 ? -15.143 9.706 29.205 1.00 97.50 248 TRP A O 1
ATOM 2010 N N . GLN A 1 249 ? -14.487 11.791 29.711 1.00 98.00 249 GLN A N 1
ATOM 2011 C CA . GLN A 1 249 ? -15.208 12.430 28.609 1.00 98.00 249 GLN A CA 1
ATOM 2012 C C . GLN A 1 249 ? -14.792 11.873 27.242 1.00 98.00 249 GLN A C 1
ATOM 2014 O O . GLN A 1 249 ? -15.646 11.391 26.502 1.00 98.00 249 GLN A O 1
ATOM 2019 N N . ALA A 1 250 ? -13.490 11.863 26.944 1.00 97.50 250 ALA A N 1
ATOM 2020 C CA . ALA A 1 250 ? -12.975 11.385 25.661 1.00 97.50 250 ALA A CA 1
ATOM 2021 C C . ALA A 1 250 ? -13.358 9.919 25.396 1.00 97.50 250 ALA A C 1
ATOM 2023 O O . ALA A 1 250 ? -13.761 9.567 24.292 1.00 97.50 250 ALA A O 1
ATOM 2024 N N . LEU A 1 251 ? -13.300 9.066 26.425 1.00 97.25 251 LEU A N 1
ATOM 2025 C CA . LEU A 1 251 ? -13.648 7.653 26.288 1.00 97.25 251 LEU A CA 1
ATOM 2026 C C . LEU A 1 251 ? -15.147 7.450 26.041 1.00 97.25 251 LEU A C 1
ATOM 2028 O O . LEU A 1 251 ? -15.535 6.665 25.178 1.00 97.25 251 LEU A O 1
ATOM 2032 N N . ARG A 1 252 ? -15.997 8.190 26.761 1.00 97.94 252 ARG A N 1
ATOM 2033 C CA . ARG A 1 252 ? -17.457 8.143 26.582 1.00 97.94 252 ARG A CA 1
ATOM 2034 C C . ARG A 1 252 ? -17.901 8.665 25.216 1.00 97.94 252 ARG A C 1
ATOM 2036 O O . ARG A 1 252 ? -18.925 8.215 24.720 1.00 97.94 252 ARG A O 1
ATOM 2043 N N . GLU A 1 253 ? -17.150 9.582 24.609 1.00 97.38 253 GLU A N 1
ATOM 2044 C CA . GLU A 1 253 ? -17.415 10.074 23.250 1.00 97.38 253 GLU A CA 1
ATOM 2045 C C . GLU A 1 253 ? -17.080 9.032 22.166 1.00 97.38 253 GLU A C 1
ATOM 2047 O O . GLU A 1 253 ? -17.739 9.005 21.123 1.00 97.38 253 GLU A O 1
ATOM 2052 N N . LEU A 1 254 ? -16.102 8.154 22.421 1.00 97.19 254 LEU A N 1
ATOM 2053 C CA . LEU A 1 254 ? -15.694 7.086 21.501 1.00 97.19 254 LEU A CA 1
ATOM 2054 C C . LEU A 1 254 ? -16.604 5.853 21.539 1.00 97.19 254 LEU A C 1
ATOM 2056 O O . LEU A 1 254 ? -16.664 5.117 20.552 1.00 97.19 254 LEU A O 1
ATOM 2060 N N . LEU A 1 255 ? -17.288 5.600 22.655 1.00 97.44 255 LEU A N 1
ATOM 2061 C CA . LEU A 1 255 ? -18.158 4.436 22.834 1.00 97.44 255 LEU A CA 1
ATOM 2062 C C . LEU A 1 255 ? -19.586 4.718 22.348 1.00 97.44 255 LEU A C 1
ATOM 2064 O O . LEU A 1 255 ? -20.105 5.824 22.480 1.00 97.44 255 LEU A O 1
ATOM 2068 N N . GLU A 1 256 ? -20.235 3.699 21.784 1.00 97.19 256 GLU A N 1
ATOM 2069 C CA . GLU A 1 256 ? -21.664 3.762 21.448 1.00 97.19 256 GLU A CA 1
ATOM 2070 C C . GLU A 1 256 ? -22.515 3.814 22.728 1.00 97.19 256 GLU A C 1
ATOM 2072 O O . GLU A 1 256 ? -23.461 4.597 22.816 1.00 97.19 256 GLU A O 1
ATOM 2077 N N . GLU A 1 257 ? -22.123 3.046 23.751 1.00 97.62 257 GLU A N 1
ATOM 2078 C CA . GLU A 1 257 ? -22.745 3.034 25.074 1.00 97.62 257 GLU A CA 1
ATOM 2079 C C . GLU A 1 257 ? -21.782 3.604 26.133 1.00 97.62 257 GLU A C 1
ATOM 2081 O O . GLU A 1 257 ? -20.859 2.914 26.573 1.00 97.62 257 GLU A O 1
ATOM 2086 N N . PRO A 1 258 ? -21.988 4.843 26.617 1.00 97.56 258 PRO A N 1
ATOM 2087 C CA . PRO A 1 258 ? -21.043 5.500 27.525 1.00 97.56 258 PRO A CA 1
ATOM 2088 C C . PRO A 1 258 ? -20.939 4.823 28.902 1.00 97.56 258 PRO A C 1
ATOM 2090 O O . PRO A 1 258 ? -19.957 5.027 29.616 1.00 97.56 258 PRO A O 1
ATOM 2093 N N . ASN A 1 259 ? -21.928 4.005 29.277 1.00 97.06 259 ASN A N 1
ATOM 2094 C CA . ASN A 1 259 ? -21.946 3.268 30.543 1.00 97.06 259 ASN A CA 1
ATOM 2095 C C . ASN A 1 259 ? -20.913 2.126 30.576 1.00 97.06 259 ASN A C 1
ATOM 2097 O O . ASN A 1 259 ? -20.488 1.729 31.656 1.00 97.06 259 ASN A O 1
ATOM 2101 N N . GLN A 1 260 ? -20.468 1.640 29.411 1.00 95.88 260 GLN A N 1
ATOM 2102 C CA . GLN A 1 260 ? -19.463 0.574 29.299 1.00 95.88 260 GLN A CA 1
ATOM 2103 C C . GLN A 1 260 ? -18.031 1.074 29.572 1.00 95.88 260 GLN A C 1
ATOM 2105 O O . GLN A 1 260 ? -17.108 0.275 29.713 1.00 95.88 260 GLN A O 1
ATOM 2110 N N . ALA A 1 261 ? -17.823 2.394 29.675 1.00 96.06 261 ALA A N 1
ATOM 2111 C CA . ALA A 1 261 ? -16.499 2.987 29.867 1.00 96.06 261 ALA A CA 1
ATOM 2112 C C . ALA A 1 261 ? -15.805 2.503 31.153 1.00 96.06 261 ALA A C 1
ATOM 2114 O O . ALA A 1 261 ? -14.602 2.254 31.148 1.00 96.06 261 ALA A O 1
ATOM 2115 N N . GLU A 1 262 ? -16.553 2.356 32.249 1.00 95.56 262 GLU A N 1
ATOM 2116 C CA . GLU A 1 262 ? -15.994 1.897 33.527 1.00 95.56 262 GLU A CA 1
ATOM 2117 C C . GLU A 1 262 ? -15.576 0.427 33.476 1.00 95.56 262 GLU A C 1
ATOM 2119 O O . GLU A 1 262 ? -14.530 0.065 34.012 1.00 95.56 262 GLU A O 1
ATOM 2124 N N . GLU A 1 263 ? -16.377 -0.415 32.821 1.00 93.62 263 GLU A N 1
ATOM 2125 C CA . GLU A 1 263 ? -16.064 -1.829 32.618 1.00 93.62 263 GLU A CA 1
ATOM 2126 C C . GLU A 1 263 ? -14.817 -1.991 31.749 1.00 93.62 263 GLU A C 1
ATOM 2128 O O . GLU A 1 263 ? -13.919 -2.747 32.113 1.00 93.62 263 GLU A O 1
ATOM 2133 N N . LEU A 1 264 ? -14.713 -1.211 30.668 1.00 92.94 264 LEU A N 1
ATOM 2134 C CA . LEU A 1 264 ? -13.530 -1.181 29.813 1.00 92.94 264 LEU A CA 1
ATOM 2135 C C . LEU A 1 264 ? -12.271 -0.815 30.606 1.00 92.94 264 LEU A C 1
ATOM 2137 O O . LEU A 1 264 ? -11.278 -1.523 30.512 1.00 92.94 264 LEU A O 1
ATOM 2141 N N . VAL A 1 265 ? -12.294 0.259 31.402 1.00 94.12 265 VAL A N 1
ATOM 2142 C CA . VAL A 1 265 ? -11.104 0.672 32.170 1.00 94.12 265 VAL A CA 1
ATOM 2143 C C . VAL A 1 265 ? -10.717 -0.366 33.224 1.00 94.12 265 VAL A C 1
ATOM 2145 O O . VAL A 1 265 ? -9.527 -0.572 33.443 1.00 94.12 265 VAL A O 1
ATOM 2148 N N . ARG A 1 266 ? -11.691 -1.055 33.837 1.00 90.81 266 ARG A N 1
ATOM 2149 C CA . ARG A 1 266 ? -11.416 -2.170 34.762 1.00 90.81 266 ARG A CA 1
ATOM 2150 C C . ARG A 1 266 ? -10.847 -3.396 34.051 1.00 90.81 266 ARG A C 1
ATOM 2152 O O . ARG A 1 266 ? -9.999 -4.071 34.615 1.00 90.81 266 ARG A O 1
ATOM 2159 N N . ALA A 1 267 ? -11.319 -3.699 32.845 1.00 88.06 267 ALA A N 1
ATOM 2160 C CA . ALA A 1 267 ? -10.823 -4.827 32.059 1.00 88.06 267 ALA A CA 1
ATOM 2161 C C . ALA A 1 267 ? -9.440 -4.548 31.452 1.00 88.06 267 ALA A C 1
ATOM 2163 O O . ALA A 1 267 ? -8.630 -5.456 31.300 1.00 88.06 267 ALA A O 1
ATOM 2164 N N . CYS A 1 268 ? -9.162 -3.290 31.125 1.00 83.62 268 CYS A N 1
ATOM 2165 C CA . CYS A 1 268 ? -7.924 -2.839 30.509 1.00 83.62 268 CYS A CA 1
ATOM 2166 C C . CYS A 1 268 ? -6.907 -2.338 31.540 1.00 83.62 268 CYS A C 1
ATOM 2168 O O . CYS A 1 268 ? -6.292 -1.289 31.325 1.00 83.62 268 CYS A O 1
ATOM 2170 N N . GLU A 1 269 ? -6.706 -3.078 32.639 1.00 77.94 269 GLU A N 1
ATOM 2171 C CA . GLU A 1 269 ? -5.568 -2.826 33.527 1.00 77.94 269 GLU A CA 1
ATOM 2172 C C . GLU A 1 269 ? -4.296 -2.791 32.674 1.00 77.94 269 GLU A C 1
ATOM 2174 O O . GLU A 1 269 ? -3.925 -3.765 32.010 1.00 77.94 269 GLU A O 1
ATOM 2179 N N . ILE A 1 270 ? -3.670 -1.613 32.612 1.00 72.19 270 ILE A N 1
ATOM 2180 C CA . ILE A 1 270 ? -2.437 -1.447 31.855 1.00 72.19 270 ILE A CA 1
ATOM 2181 C C . ILE A 1 270 ? -1.427 -2.356 32.521 1.00 72.19 270 ILE A C 1
ATOM 2183 O O . ILE A 1 270 ? -1.179 -2.259 33.722 1.00 72.19 270 ILE A O 1
ATOM 2187 N N . SER A 1 271 ? -0.869 -3.267 31.734 1.00 66.25 271 SER A N 1
ATOM 2188 C CA . SER A 1 271 ? 0.190 -4.135 32.212 1.00 66.25 271 SER A CA 1
ATOM 2189 C C . SER A 1 271 ? 1.411 -3.260 32.513 1.00 66.25 271 SER A C 1
ATOM 2191 O O . SER A 1 271 ? 2.236 -2.998 31.639 1.00 66.25 271 SER A O 1
ATOM 2193 N N . ASP A 1 272 ? 1.537 -2.813 33.765 1.00 62.34 272 ASP A N 1
ATOM 2194 C CA . ASP A 1 272 ? 2.671 -2.030 34.288 1.00 62.34 272 ASP A CA 1
ATOM 2195 C C . ASP A 1 272 ? 4.013 -2.784 34.192 1.00 62.34 272 ASP A C 1
ATOM 2197 O O . ASP A 1 272 ? 5.078 -2.250 34.506 1.00 62.34 272 ASP A O 1
ATOM 2201 N N . SER A 1 273 ? 3.995 -4.020 33.686 1.00 55.16 273 SER A N 1
ATOM 2202 C CA . SER A 1 273 ? 5.154 -4.871 33.439 1.00 55.16 273 SER A CA 1
ATOM 2203 C C . SER A 1 273 ? 6.192 -4.289 32.470 1.00 55.16 273 SER A C 1
ATOM 2205 O O . SER A 1 273 ? 7.297 -4.822 32.399 1.00 55.16 273 SER A O 1
ATOM 2207 N N . LEU A 1 274 ? 5.896 -3.213 31.726 1.00 55.53 274 LEU A N 1
ATOM 2208 C CA . LEU A 1 274 ? 6.914 -2.514 30.923 1.00 55.53 274 LEU A CA 1
ATOM 2209 C C . LEU A 1 274 ? 7.735 -1.485 31.719 1.00 55.53 274 LEU A C 1
ATOM 2211 O O . LEU A 1 274 ? 8.846 -1.151 31.306 1.00 55.53 274 LEU A O 1
ATOM 2215 N N . SER A 1 275 ? 7.240 -1.019 32.865 1.00 53.00 275 SER A N 1
ATOM 2216 C CA . SER A 1 275 ? 7.898 0.013 33.678 1.00 53.00 275 SER A CA 1
ATOM 2217 C C . SER A 1 275 ? 9.100 -0.530 34.464 1.00 53.00 275 SER A C 1
ATOM 2219 O O . SER A 1 275 ? 10.018 0.218 34.791 1.00 53.00 275 SER A O 1
ATOM 2221 N N . THR A 1 276 ? 9.144 -1.839 34.729 1.00 54.09 276 THR A N 1
ATOM 2222 C CA . THR A 1 276 ? 10.219 -2.506 35.487 1.00 54.09 276 THR A CA 1
ATOM 2223 C C . THR A 1 276 ? 11.304 -3.146 34.619 1.00 54.09 276 THR A C 1
ATOM 2225 O O . THR A 1 276 ? 12.398 -3.397 35.114 1.00 54.09 276 THR A O 1
ATOM 2228 N N . ALA A 1 277 ? 11.070 -3.357 33.320 1.00 55.09 277 ALA A N 1
ATOM 2229 C CA . ALA A 1 277 ? 12.066 -3.964 32.428 1.00 55.09 277 ALA A CA 1
ATOM 2230 C C . ALA A 1 277 ? 13.177 -2.990 31.973 1.00 55.09 277 ALA A C 1
ATOM 2232 O O . ALA A 1 277 ? 14.207 -3.428 31.466 1.00 55.09 277 ALA A O 1
ATOM 2233 N N . SER A 1 278 ? 12.999 -1.675 32.159 1.00 51.38 278 SER A N 1
ATOM 2234 C CA . SER A 1 278 ? 14.007 -0.665 31.791 1.00 51.38 278 SER A CA 1
ATOM 2235 C C . SER A 1 278 ? 14.908 -0.224 32.953 1.00 51.38 278 SER A C 1
ATOM 2237 O O . SER A 1 278 ? 15.854 0.526 32.712 1.00 51.38 278 SER A O 1
ATOM 2239 N N . SER A 1 279 ? 14.643 -0.651 34.193 1.00 52.38 279 SER A N 1
ATOM 2240 C CA . SER A 1 279 ? 15.429 -0.250 35.371 1.00 52.38 279 SER A CA 1
ATOM 2241 C C . SER A 1 279 ? 16.369 -1.335 35.907 1.00 52.38 279 SER A C 1
ATOM 2243 O O . SER A 1 279 ? 17.209 -1.022 36.742 1.00 52.38 279 SER A O 1
ATOM 2245 N N . SER A 1 280 ? 16.302 -2.577 35.411 1.00 51.19 280 SER A N 1
ATOM 2246 C CA . SER A 1 280 ? 17.113 -3.697 35.921 1.00 51.19 280 SER A CA 1
ATOM 2247 C C . SER A 1 280 ? 18.282 -4.127 35.020 1.00 51.19 280 SER A C 1
ATOM 2249 O O . SER A 1 280 ? 18.852 -5.191 35.241 1.00 51.19 280 SER A O 1
ATOM 2251 N N . ALA A 1 281 ? 18.649 -3.348 33.995 1.00 53.28 281 ALA A N 1
ATOM 2252 C CA . ALA A 1 281 ? 19.758 -3.679 33.083 1.00 53.28 281 ALA A CA 1
ATOM 2253 C C . ALA A 1 281 ? 21.074 -2.930 33.386 1.00 53.28 281 ALA A C 1
ATOM 2255 O O . ALA A 1 281 ? 22.008 -2.999 32.589 1.00 53.28 281 ALA A O 1
ATOM 2256 N N . THR A 1 282 ? 21.172 -2.231 34.524 1.00 53.69 282 THR A N 1
ATOM 2257 C CA . THR A 1 282 ? 22.330 -1.371 34.839 1.00 53.69 282 THR A CA 1
ATOM 2258 C C . THR A 1 282 ? 22.848 -1.540 36.268 1.00 53.69 282 THR A C 1
ATOM 2260 O O . THR A 1 282 ? 23.271 -0.569 36.885 1.00 53.69 282 THR A O 1
ATOM 2263 N N . GLU A 1 283 ? 22.827 -2.753 36.822 1.00 53.72 283 GLU A N 1
ATOM 2264 C CA . GLU A 1 283 ? 23.437 -2.996 38.135 1.00 53.72 283 GLU A CA 1
ATOM 2265 C C . GLU A 1 283 ? 23.999 -4.423 38.236 1.00 53.72 283 GLU A C 1
ATOM 2267 O O . GLU A 1 283 ? 23.343 -5.320 38.747 1.00 53.72 283 GLU A O 1
ATOM 2272 N N . SER A 1 284 ? 25.193 -4.638 37.663 1.00 54.25 284 SER A N 1
ATOM 2273 C CA . SER A 1 284 ? 26.295 -5.433 38.250 1.00 54.25 284 SER A CA 1
ATOM 2274 C C . SER A 1 284 ? 27.363 -5.784 37.196 1.00 54.25 284 SER A C 1
ATOM 2276 O O . SER A 1 284 ? 27.401 -6.897 36.672 1.00 54.25 284 SER A O 1
ATOM 2278 N N . THR A 1 285 ? 28.273 -4.855 36.910 1.00 50.06 285 THR A N 1
ATOM 2279 C CA . THR A 1 285 ? 29.619 -5.188 36.404 1.00 50.06 285 THR A CA 1
ATOM 2280 C C . THR A 1 285 ? 30.628 -4.291 37.105 1.00 50.06 285 THR A C 1
ATOM 2282 O O . THR A 1 285 ? 31.218 -3.415 36.489 1.00 50.06 285 THR A O 1
ATOM 2285 N N . ASP A 1 286 ? 30.796 -4.527 38.405 1.00 58.31 286 ASP A N 1
ATOM 2286 C CA . ASP A 1 286 ? 31.973 -4.114 39.165 1.00 58.31 286 ASP A CA 1
ATOM 2287 C C . ASP A 1 286 ? 32.651 -5.384 39.689 1.00 58.31 286 ASP A C 1
ATOM 2289 O O . ASP A 1 286 ? 32.213 -5.957 40.683 1.00 58.31 286 ASP A O 1
ATOM 2293 N N . ALA A 1 287 ? 33.670 -5.852 38.960 1.00 54.03 287 ALA A N 1
ATOM 2294 C CA . ALA A 1 287 ? 34.843 -6.561 39.485 1.00 54.03 287 ALA A CA 1
ATOM 2295 C C . ALA A 1 287 ? 35.831 -6.888 38.341 1.00 54.03 287 ALA A C 1
ATOM 2297 O O . ALA A 1 287 ? 35.702 -7.893 37.650 1.00 54.03 287 ALA A O 1
ATOM 2298 N N . GLU A 1 288 ? 36.821 -6.004 38.187 1.00 52.94 288 GLU A N 1
ATOM 2299 C CA . GLU A 1 288 ? 38.247 -6.369 38.212 1.00 52.94 288 GLU A CA 1
ATOM 2300 C C . GLU A 1 288 ? 38.833 -7.217 37.057 1.00 52.94 288 GLU A C 1
ATOM 2302 O O . GLU A 1 288 ? 38.824 -8.443 37.087 1.00 52.94 288 GLU A O 1
ATOM 2307 N N . ALA A 1 289 ? 39.476 -6.545 36.091 1.00 47.88 289 ALA A N 1
ATOM 2308 C CA . ALA A 1 289 ? 40.792 -6.947 35.572 1.00 47.88 289 ALA A CA 1
ATOM 2309 C C . ALA A 1 289 ? 41.432 -5.807 34.760 1.00 47.88 289 ALA A C 1
ATOM 2311 O O . ALA A 1 289 ? 40.897 -5.346 33.751 1.00 47.88 289 ALA A O 1
ATOM 2312 N N . GLU A 1 290 ? 42.590 -5.357 35.234 1.00 55.62 290 GLU A N 1
ATOM 2313 C CA . GLU A 1 290 ? 43.449 -4.349 34.625 1.00 55.62 290 GLU A CA 1
ATOM 2314 C C . GLU A 1 290 ? 44.028 -4.764 33.258 1.00 55.62 290 GLU A C 1
ATOM 2316 O O . GLU A 1 290 ? 44.369 -5.923 33.026 1.00 55.62 290 GLU A O 1
ATOM 2321 N N . ALA A 1 291 ? 44.287 -3.727 32.452 1.00 50.47 291 ALA A N 1
ATOM 2322 C CA . ALA A 1 291 ? 45.501 -3.485 31.662 1.00 50.47 291 ALA A CA 1
ATOM 2323 C C . ALA A 1 291 ? 45.377 -3.465 30.124 1.00 50.47 291 ALA A C 1
ATOM 2325 O O . ALA A 1 291 ? 45.058 -4.449 29.466 1.00 50.47 291 ALA A O 1
ATOM 2326 N N . SER A 1 292 ? 45.868 -2.335 29.592 1.00 44.34 292 SER A N 1
ATOM 2327 C CA . SER A 1 292 ? 46.487 -2.140 28.272 1.00 44.34 292 SER A CA 1
ATOM 2328 C C . SER A 1 292 ? 45.630 -1.541 27.143 1.00 44.34 292 SER A C 1
ATOM 2330 O O . SER A 1 292 ? 45.038 -2.231 26.325 1.00 44.34 292 SER A O 1
ATOM 2332 N N . GLY A 1 293 ? 45.626 -0.203 27.131 1.00 50.16 293 GLY A N 1
ATOM 2333 C CA . GLY A 1 293 ? 45.802 0.708 25.989 1.00 50.16 293 GLY A CA 1
ATOM 2334 C C . GLY A 1 293 ? 45.333 0.332 24.577 1.00 50.16 293 GLY A C 1
ATOM 2335 O O . GLY A 1 293 ? 45.919 -0.525 23.931 1.00 50.16 293 GLY A O 1
ATOM 2336 N N . SER A 1 294 ? 44.435 1.155 24.025 1.00 44.97 294 SER A N 1
ATOM 2337 C CA . SER A 1 294 ? 44.601 1.760 22.693 1.00 44.97 294 SER A CA 1
ATOM 2338 C C . SER A 1 294 ? 43.548 2.853 22.487 1.00 44.97 294 SER A C 1
ATOM 2340 O O . SER A 1 294 ? 42.351 2.610 22.620 1.00 44.97 294 SER A O 1
ATOM 2342 N N . GLU A 1 295 ? 44.003 4.054 22.134 1.00 50.25 295 GLU A N 1
ATOM 2343 C CA . GLU A 1 295 ? 43.199 5.116 21.524 1.00 50.25 295 GLU A CA 1
ATOM 2344 C C . GLU A 1 295 ? 42.536 4.623 20.226 1.00 50.25 295 GLU A C 1
ATOM 2346 O O . GLU A 1 295 ? 43.192 3.962 19.422 1.00 50.25 295 GLU A O 1
ATOM 2351 N N . ALA A 1 296 ? 41.262 4.980 20.009 1.00 39.88 296 ALA A N 1
ATOM 2352 C CA . ALA A 1 296 ? 40.775 5.739 18.843 1.00 39.88 296 ALA A CA 1
ATOM 2353 C C . ALA A 1 296 ? 39.290 5.472 18.511 1.00 39.88 296 ALA A C 1
ATOM 2355 O O . ALA A 1 296 ? 38.807 4.346 18.538 1.00 39.88 296 ALA A O 1
ATOM 2356 N N . ALA A 1 297 ? 38.636 6.553 18.071 1.00 42.34 297 ALA A N 1
ATOM 2357 C CA . ALA A 1 297 ? 37.377 6.634 17.323 1.00 42.34 297 ALA A CA 1
ATOM 2358 C C . ALA A 1 297 ? 36.058 6.409 18.091 1.00 42.34 297 ALA A C 1
ATOM 2360 O O . ALA A 1 297 ? 35.425 5.357 18.053 1.00 42.34 297 ALA A O 1
ATOM 2361 N N . ALA A 1 298 ? 35.577 7.506 18.684 1.00 39.81 298 ALA A N 1
ATOM 2362 C CA . ALA A 1 298 ? 34.186 7.700 19.068 1.00 39.81 298 ALA A CA 1
ATOM 2363 C C . ALA A 1 298 ? 33.260 7.618 17.836 1.00 39.81 298 ALA A C 1
ATOM 2365 O O . ALA A 1 298 ? 33.193 8.545 17.028 1.00 39.81 298 ALA A O 1
ATOM 2366 N N . ALA A 1 299 ? 32.526 6.512 17.710 1.00 38.78 299 ALA A N 1
ATOM 2367 C CA . ALA A 1 299 ? 31.384 6.398 16.813 1.00 38.78 299 ALA A CA 1
ATOM 2368 C C . ALA A 1 299 ? 30.122 6.883 17.544 1.00 38.78 299 ALA A C 1
ATOM 2370 O O . ALA A 1 299 ? 29.609 6.245 18.463 1.00 38.78 299 ALA A O 1
ATOM 2371 N N . MET A 1 300 ? 29.646 8.055 17.134 1.00 41.31 300 MET A N 1
ATOM 2372 C CA . MET A 1 300 ? 28.421 8.694 17.597 1.00 41.31 300 MET A CA 1
ATOM 2373 C C . MET A 1 300 ? 27.211 7.912 17.063 1.00 41.31 300 MET A C 1
ATOM 2375 O O . MET A 1 300 ? 26.831 8.047 15.903 1.00 41.31 300 MET A O 1
ATOM 2379 N N . VAL A 1 301 ? 26.626 7.059 17.905 1.00 42.88 301 VAL A N 1
ATOM 2380 C CA . VAL A 1 301 ? 25.379 6.337 17.613 1.00 42.88 301 VAL A CA 1
ATOM 2381 C C . VAL A 1 301 ? 24.203 7.322 17.708 1.00 42.88 301 VAL A C 1
ATOM 2383 O O . VAL A 1 301 ? 23.984 7.890 18.782 1.00 42.88 301 VAL A O 1
ATOM 2386 N N . PRO A 1 302 ? 23.409 7.542 16.643 1.00 42.31 302 PRO A N 1
ATOM 2387 C CA . PRO A 1 302 ? 22.216 8.364 16.743 1.00 42.31 302 PRO A CA 1
ATOM 2388 C C . PRO A 1 302 ? 21.090 7.566 17.412 1.00 42.31 302 PRO A C 1
ATOM 2390 O O . PRO A 1 302 ? 20.576 6.593 16.861 1.00 42.31 302 PRO A O 1
ATOM 2393 N N . ARG A 1 303 ? 20.672 8.014 18.603 1.00 39.03 303 ARG A N 1
ATOM 2394 C CA . ARG A 1 303 ? 19.387 7.651 19.221 1.00 39.03 303 ARG A CA 1
ATOM 2395 C C . ARG A 1 303 ? 18.254 8.188 18.337 1.00 39.03 303 ARG A C 1
ATOM 2397 O O . ARG A 1 303 ? 17.877 9.350 18.449 1.00 39.03 303 ARG A O 1
ATOM 2404 N N . SER A 1 304 ? 17.717 7.348 17.456 1.00 40.69 304 SER A N 1
ATOM 2405 C CA . SER A 1 304 ? 16.463 7.613 16.745 1.00 40.69 304 SER A CA 1
ATOM 2406 C C . SER A 1 304 ? 15.313 6.979 17.527 1.00 40.69 304 SER A C 1
ATOM 2408 O O . SER A 1 304 ? 15.230 5.766 17.684 1.00 40.69 304 SER A O 1
ATOM 2410 N N . GLY A 1 305 ? 14.462 7.822 18.105 1.00 42.41 305 GLY A N 1
ATOM 2411 C CA . GLY A 1 305 ? 13.355 7.377 18.949 1.00 42.41 305 GLY A CA 1
ATOM 2412 C C . GLY A 1 305 ? 12.606 8.532 19.600 1.00 42.41 305 GLY A C 1
ATOM 2413 O O . GLY A 1 305 ? 12.256 8.442 20.771 1.00 42.41 305 GLY A O 1
ATOM 2414 N N . GLN A 1 306 ? 12.397 9.634 18.875 1.00 38.19 306 GLN A N 1
ATOM 2415 C CA . GLN A 1 306 ? 11.378 10.610 19.252 1.00 38.19 306 GLN A CA 1
ATOM 2416 C C . GLN A 1 306 ? 10.140 10.372 18.382 1.00 38.19 306 GLN A C 1
ATOM 2418 O O . GLN A 1 306 ? 10.268 10.345 17.155 1.00 38.19 306 GLN A O 1
ATOM 2423 N N . PRO A 1 307 ? 8.952 10.178 18.978 1.00 42.84 307 PRO A N 1
ATOM 2424 C CA . PRO A 1 307 ? 7.717 10.149 18.217 1.00 42.84 307 PRO A CA 1
ATOM 2425 C C . PRO A 1 307 ? 7.498 11.526 17.584 1.00 42.84 307 PRO A C 1
ATOM 2427 O O . PRO A 1 307 ? 7.509 12.549 18.268 1.00 42.84 307 PRO A O 1
ATOM 2430 N N . LEU A 1 308 ? 7.322 11.538 16.262 1.00 38.66 308 LEU A N 1
ATOM 2431 C CA . LEU A 1 308 ? 6.863 12.696 15.502 1.00 38.66 308 LEU A CA 1
ATOM 2432 C C . LEU A 1 308 ? 5.507 13.140 16.068 1.00 38.66 308 LEU A C 1
ATOM 2434 O O . LEU A 1 308 ? 4.475 12.526 15.804 1.00 38.66 308 LEU A O 1
ATOM 2438 N N . LEU A 1 309 ? 5.535 14.200 16.875 1.00 39.25 309 LEU A N 1
ATOM 2439 C CA . LEU A 1 309 ? 4.361 14.964 17.278 1.00 39.25 309 LEU A CA 1
ATOM 2440 C C . LEU A 1 309 ? 3.743 15.563 16.013 1.00 39.25 309 LEU A C 1
ATOM 2442 O O . LEU A 1 309 ? 4.243 16.543 15.462 1.00 39.25 309 LEU A O 1
ATOM 2446 N N . TRP A 1 310 ? 2.667 14.947 15.533 1.00 42.88 310 TRP A N 1
ATOM 2447 C CA . TRP A 1 310 ? 1.842 15.532 14.487 1.00 42.88 310 TRP A CA 1
ATOM 2448 C C . TRP A 1 310 ? 1.227 16.843 15.000 1.00 42.88 310 TRP A C 1
ATOM 2450 O O . TRP A 1 310 ? 0.680 16.864 16.108 1.00 42.88 310 TRP A O 1
ATOM 2460 N N . PRO A 1 311 ? 1.286 17.944 14.233 1.00 44.16 311 PRO A N 1
ATOM 2461 C CA . PRO A 1 311 ? 0.592 19.166 14.603 1.00 44.16 311 PRO A CA 1
ATOM 2462 C C . PRO A 1 311 ? -0.919 18.906 14.600 1.00 44.16 311 PRO A C 1
ATOM 2464 O O . PRO A 1 311 ? -1.500 18.559 13.571 1.00 44.16 311 PRO A O 1
ATOM 2467 N N . ARG A 1 312 ? -1.561 19.075 15.764 1.00 43.78 312 ARG A N 1
ATOM 2468 C CA . ARG A 1 312 ? -3.024 19.123 15.882 1.00 43.78 312 ARG A CA 1
ATOM 2469 C C . ARG A 1 312 ? -3.538 20.233 14.962 1.00 43.78 312 ARG A C 1
ATOM 2471 O O . ARG A 1 312 ? -3.205 21.401 15.153 1.00 43.78 312 ARG A O 1
ATOM 2478 N N . SER A 1 313 ? -4.364 19.879 13.982 1.00 43.56 313 SER A N 1
ATOM 2479 C CA . SER A 1 313 ? -5.140 20.844 13.209 1.00 43.56 313 SER A CA 1
ATOM 2480 C C . SER A 1 313 ? -6.154 21.510 14.138 1.00 43.56 313 SER A C 1
ATOM 2482 O O . SER A 1 313 ? -7.194 20.935 14.457 1.00 43.56 313 SER A O 1
ATOM 2484 N N . ALA A 1 314 ? -5.837 22.714 14.606 1.00 45.47 314 ALA A N 1
ATOM 2485 C CA . ALA A 1 314 ? -6.775 23.564 15.321 1.00 45.47 314 ALA A CA 1
ATOM 2486 C C . ALA A 1 314 ? -7.818 24.106 14.330 1.00 45.47 314 ALA A C 1
ATOM 2488 O O . ALA A 1 314 ? -7.639 25.168 13.743 1.00 45.47 314 ALA A O 1
ATOM 2489 N N . SER A 1 315 ? -8.911 23.369 14.127 1.00 43.22 315 SER A N 1
ATOM 2490 C CA . SER A 1 315 ? -10.144 23.923 13.563 1.00 43.22 315 SER A CA 1
ATOM 2491 C C . SER A 1 315 ? -11.155 24.120 14.690 1.00 43.22 315 SER A C 1
ATOM 2493 O O . SER A 1 315 ? -12.109 23.358 14.832 1.00 43.22 315 SER A O 1
ATOM 2495 N N . GLN A 1 316 ? -10.922 25.132 15.524 1.00 41.31 316 GLN A N 1
ATOM 2496 C CA . GLN A 1 316 ? -11.946 25.646 16.426 1.00 41.31 316 GLN A CA 1
ATOM 2497 C C . GLN A 1 316 ? -12.534 26.892 15.763 1.00 41.31 316 GLN A C 1
ATOM 2499 O O . GLN A 1 316 ? -11.954 27.974 15.781 1.00 41.31 316 GLN A O 1
ATOM 2504 N N . VAL A 1 317 ? -13.645 26.685 15.056 1.00 47.09 317 VAL A N 1
ATOM 2505 C CA . VAL A 1 317 ? -14.479 27.756 14.511 1.00 47.09 317 VAL A CA 1
ATOM 2506 C C . VAL A 1 317 ? -15.313 28.289 15.670 1.00 47.09 317 VAL A C 1
ATOM 2508 O O . VAL A 1 317 ? -16.318 27.687 16.042 1.00 47.09 317 VAL A O 1
ATOM 2511 N N . ASP A 1 318 ? -14.891 29.412 16.244 1.00 45.25 318 ASP A N 1
ATOM 2512 C CA . ASP A 1 318 ? -15.729 30.203 17.141 1.00 45.25 318 ASP A CA 1
ATOM 2513 C C . ASP A 1 318 ? -16.826 30.887 16.315 1.00 45.25 318 ASP A C 1
ATOM 2515 O O . ASP A 1 318 ? -16.643 31.963 15.742 1.00 45.25 318 ASP A O 1
ATOM 2519 N N . SER A 1 319 ? -18.001 30.260 16.238 1.00 49.16 319 SER A N 1
ATOM 2520 C CA . SER A 1 319 ? -19.219 30.941 15.810 1.00 49.16 319 SER A CA 1
ATOM 2521 C C . SER A 1 319 ? -19.746 31.788 16.969 1.00 49.16 319 SER A C 1
ATOM 2523 O O . SER A 1 319 ? -20.575 31.344 17.766 1.00 49.16 319 SER A O 1
ATOM 2525 N N . VAL A 1 320 ? -19.256 33.025 17.062 1.00 54.50 320 VAL A N 1
ATOM 2526 C CA . VAL A 1 320 ? -19.873 34.082 17.868 1.00 54.50 320 VAL A CA 1
ATOM 2527 C C . VAL A 1 320 ? -21.217 34.435 17.232 1.00 54.50 320 VAL A C 1
ATOM 2529 O O . VAL A 1 320 ? -21.291 35.157 16.238 1.00 54.50 320 VAL A O 1
ATOM 2532 N N . ALA A 1 321 ? -22.298 33.916 17.809 1.00 49.25 321 ALA A N 1
ATOM 2533 C CA . ALA A 1 321 ? -23.645 34.391 17.543 1.00 49.25 321 ALA A CA 1
ATOM 2534 C C . ALA A 1 321 ? -23.847 35.738 18.256 1.00 49.25 321 ALA A C 1
ATOM 2536 O O . ALA A 1 321 ? -24.095 35.802 19.457 1.00 49.25 321 ALA A O 1
ATOM 2537 N N . SER A 1 322 ? -23.733 36.822 17.492 1.00 55.69 322 SER A N 1
ATOM 2538 C CA . SER A 1 322 ? -24.235 38.147 17.849 1.00 55.69 322 SER A CA 1
ATOM 2539 C C . SER A 1 322 ? -24.918 38.733 16.621 1.00 55.69 322 SER A C 1
ATOM 2541 O O . SER A 1 322 ? -24.246 39.131 15.671 1.00 55.69 322 SER A O 1
ATOM 2543 N N . SER A 1 323 ? -26.253 38.731 16.598 1.00 52.09 323 SER A N 1
ATOM 2544 C CA . SER A 1 323 ? -27.061 39.910 16.246 1.00 52.09 323 SER A CA 1
ATOM 2545 C C . SER A 1 323 ? -28.555 39.589 16.080 1.00 52.09 323 SER A C 1
ATOM 2547 O O . SER A 1 323 ? -28.936 38.797 15.225 1.00 52.09 323 SER A O 1
ATOM 2549 N N . ARG A 1 324 ? -29.342 40.373 16.836 1.00 53.09 324 ARG A N 1
ATOM 2550 C CA . ARG A 1 324 ? -30.788 40.671 16.771 1.00 53.09 324 ARG A CA 1
ATOM 2551 C C . ARG A 1 324 ? -31.765 39.711 17.437 1.00 53.09 324 ARG A C 1
ATOM 2553 O O . ARG A 1 324 ? -31.947 38.581 16.952 1.00 53.09 324 ARG A O 1
#

Radius of gyration: 28.42 Å; chains: 1; bounding box: 77×57×85 Å